Protein AF-A0A5E3XAU1-F1 (afdb_monomer_lite)

Radius of gyration: 34.74 Å; chains: 1; bounding box: 59×51×107 Å

Secondary structure (DSSP, 8-state):
--THHHHHHHHHHHHHHHHHHHHHHTT-HHHHHHHHHHHHHHHTTSS-HHHHHHHHHHHHHHHHHTT-HHHHHHHHHHHHHHHHHTT-HHHHHHHHHHHHHHHHHHHHHHHTTS----------------------------------------------------------PPPPTT-------

Sequence (185 aa):
MPLDSLEVPLNSVLLSNSLGNLYYLLGSYDEAQNQLNSAIEISSRIPYPLGHGEAFFCLGKVHRERGELQDALHCFRQAITKFRQAEDPLKADSVGSEMEKLIESLRAEEGYNSPVSTEGSMHSARSRLSSEASDDEASDDDGDHSEDNEQDVRARGDGEGANSVAESERSSTGEDAAGRVYRSE

Structure (mmCIF, N/CA/C/O backbone):
data_AF-A0A5E3XAU1-F1
#
_entry.id   AF-A0A5E3XAU1-F1
#
loop_
_atom_site.group_PDB
_atom_site.id
_atom_site.type_symbol
_atom_site.label_atom_id
_atom_site.label_alt_id
_atom_site.label_comp_id
_atom_site.label_asym_id
_atom_site.label_entity_id
_atom_site.label_seq_id
_atom_site.pdbx_PDB_ins_code
_atom_site.Cartn_x
_atom_site.Cartn_y
_atom_site.Cartn_z
_atom_site.occupancy
_atom_site.B_iso_or_equiv
_atom_site.auth_seq_id
_atom_site.auth_comp_id
_atom_site.auth_asym_id
_atom_site.auth_atom_id
_atom_site.pdbx_PDB_model_num
ATOM 1 N N . MET A 1 1 ? 24.094 -9.465 -20.484 1.00 48.81 1 MET A N 1
ATOM 2 C CA . MET A 1 1 ? 22.632 -9.249 -20.503 1.00 48.81 1 MET A CA 1
ATOM 3 C C . MET A 1 1 ? 22.385 -7.775 -20.786 1.00 48.81 1 MET A C 1
ATOM 5 O O . MET A 1 1 ? 23.098 -6.976 -20.187 1.00 48.81 1 MET A O 1
ATOM 9 N N . PRO A 1 2 ? 21.484 -7.398 -21.706 1.00 49.31 2 PRO A N 1
ATOM 10 C CA . PRO A 1 2 ? 21.185 -5.992 -21.955 1.00 49.31 2 PRO A CA 1
ATOM 11 C C . PRO A 1 2 ? 20.302 -5.444 -20.822 1.00 49.31 2 PRO A C 1
ATOM 13 O O . PRO A 1 2 ? 19.349 -6.098 -20.406 1.00 49.31 2 PRO A O 1
ATOM 16 N N . LEU A 1 3 ? 20.645 -4.262 -20.308 1.00 51.84 3 LEU A N 1
ATOM 17 C CA . LEU A 1 3 ? 19.936 -3.586 -19.210 1.00 51.84 3 LEU A CA 1
ATOM 18 C C . LEU A 1 3 ? 18.510 -3.129 -19.602 1.00 51.84 3 LEU A C 1
ATOM 20 O O . LEU A 1 3 ? 17.661 -2.982 -18.727 1.00 51.84 3 LEU A O 1
ATOM 24 N N . ASP A 1 4 ? 18.218 -3.026 -20.904 1.00 57.69 4 ASP A N 1
ATOM 25 C CA . ASP A 1 4 ? 16.920 -2.597 -21.458 1.00 57.69 4 ASP A CA 1
ATOM 26 C C . ASP A 1 4 ? 15.729 -3.469 -21.028 1.00 57.69 4 ASP A C 1
ATOM 28 O O . ASP A 1 4 ? 14.613 -2.980 -20.857 1.00 57.69 4 ASP A O 1
ATOM 32 N N . SER A 1 5 ? 15.930 -4.779 -20.844 1.00 58.19 5 SER A N 1
ATOM 33 C CA . SER A 1 5 ? 14.820 -5.701 -20.554 1.00 58.19 5 SER A CA 1
ATOM 34 C C . SER A 1 5 ? 14.271 -5.566 -19.128 1.00 58.19 5 SER A C 1
ATOM 36 O O . SER A 1 5 ? 13.154 -6.003 -18.864 1.00 58.19 5 SER A O 1
ATOM 38 N N . LEU A 1 6 ? 15.044 -4.968 -18.214 1.00 58.66 6 LEU A N 1
ATOM 39 C CA . LEU A 1 6 ? 14.667 -4.733 -16.814 1.00 58.66 6 LEU A CA 1
ATOM 40 C C . LEU A 1 6 ? 14.171 -3.301 -16.574 1.00 58.66 6 LEU A C 1
ATOM 42 O O . LEU A 1 6 ? 13.386 -3.077 -15.655 1.00 58.66 6 LEU A O 1
ATOM 46 N N . GLU A 1 7 ? 14.577 -2.348 -17.413 1.00 61.34 7 GLU A N 1
ATOM 47 C CA . GLU A 1 7 ? 14.224 -0.933 -17.267 1.00 61.34 7 GLU A CA 1
ATOM 48 C C . GLU A 1 7 ? 12.741 -0.670 -17.585 1.00 61.34 7 GLU A C 1
ATOM 50 O O . GLU A 1 7 ? 12.056 0.054 -16.861 1.00 61.34 7 GLU A O 1
ATOM 55 N N . VAL A 1 8 ? 12.195 -1.345 -18.603 1.00 66.19 8 VAL A N 1
ATOM 56 C CA . VAL A 1 8 ? 10.769 -1.261 -18.969 1.00 66.19 8 VAL A CA 1
ATOM 57 C C . VAL A 1 8 ? 9.838 -1.748 -17.844 1.00 66.19 8 VAL A C 1
ATOM 59 O O . VAL A 1 8 ? 8.932 -1.002 -17.459 1.00 66.19 8 VAL A O 1
ATOM 62 N N . PRO A 1 9 ? 10.020 -2.952 -17.269 1.00 75.94 9 PRO A N 1
ATOM 63 C CA . PRO A 1 9 ? 9.132 -3.426 -16.216 1.00 75.94 9 PRO A CA 1
ATOM 64 C C . PRO A 1 9 ? 9.374 -2.707 -14.872 1.00 75.94 9 PRO A C 1
ATOM 66 O O . PRO A 1 9 ? 8.421 -2.537 -14.115 1.00 75.94 9 PRO A O 1
ATOM 69 N N . LEU A 1 10 ? 10.580 -2.181 -14.602 1.00 81.75 10 LEU A N 1
ATOM 70 C CA . LEU A 1 10 ? 10.840 -1.310 -13.444 1.00 81.75 10 LEU A CA 1
ATOM 71 C C . LEU A 1 10 ? 10.034 -0.003 -13.522 1.00 81.75 10 LEU A C 1
ATOM 73 O O . LEU A 1 10 ? 9.348 0.367 -12.567 1.00 81.75 10 LEU A O 1
ATOM 77 N N . ASN A 1 11 ? 10.073 0.665 -14.678 1.00 83.81 11 ASN A N 1
ATOM 78 C CA . ASN A 1 11 ? 9.310 1.891 -14.914 1.00 83.81 11 ASN A CA 1
ATOM 79 C C . ASN A 1 11 ? 7.800 1.643 -14.815 1.00 83.81 11 ASN A C 1
ATOM 81 O O . ASN A 1 11 ? 7.073 2.479 -14.280 1.00 83.81 11 ASN A O 1
ATOM 85 N N . SER A 1 12 ? 7.332 0.474 -15.265 1.00 84.75 12 SER A N 1
ATOM 86 C CA . SER A 1 12 ? 5.930 0.077 -15.116 1.00 84.75 12 SER A CA 1
ATOM 87 C C . SER A 1 12 ? 5.512 -0.034 -13.648 1.00 84.75 12 SER A C 1
ATOM 89 O O . SER A 1 12 ? 4.445 0.456 -13.295 1.00 84.75 12 SER A O 1
ATOM 91 N N . VAL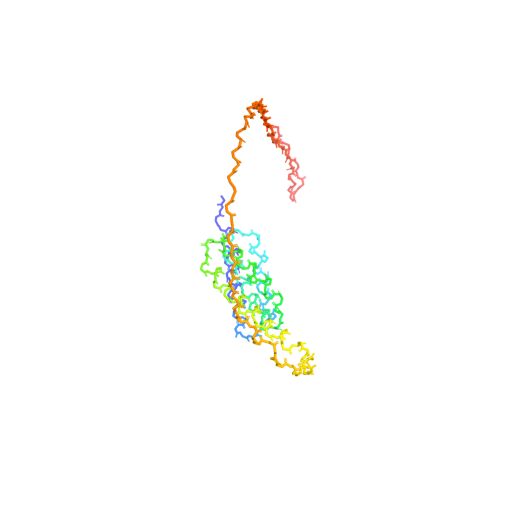 A 1 13 ? 6.340 -0.630 -12.781 1.00 87.38 13 VAL A N 1
ATOM 92 C CA . VAL A 1 13 ? 6.046 -0.746 -11.338 1.00 87.38 13 VAL A CA 1
ATOM 93 C C . VAL A 1 13 ? 5.950 0.633 -10.689 1.00 87.38 13 VAL A C 1
ATOM 95 O O . VAL A 1 13 ? 4.990 0.914 -9.974 1.00 87.38 13 VAL A O 1
ATOM 98 N N . LEU A 1 14 ? 6.913 1.513 -10.967 1.00 88.38 14 LEU A N 1
ATOM 99 C CA . LEU A 1 14 ? 6.922 2.880 -10.440 1.00 88.38 14 LEU A CA 1
ATOM 100 C C . LEU A 1 14 ? 5.686 3.678 -10.873 1.00 88.38 14 LEU A C 1
ATOM 102 O O . LEU A 1 14 ? 5.067 4.374 -10.061 1.00 88.38 14 LEU A O 1
ATOM 106 N N . LEU A 1 15 ? 5.310 3.561 -12.149 1.00 89.75 15 LEU A N 1
ATOM 107 C CA . LEU A 1 15 ? 4.141 4.236 -12.696 1.00 89.75 15 LEU A CA 1
ATOM 108 C C . LEU A 1 15 ? 2.846 3.704 -12.075 1.00 89.75 15 LEU A C 1
ATOM 110 O O . LEU A 1 15 ? 2.016 4.501 -11.639 1.00 89.75 15 LEU A O 1
ATOM 114 N N . SER A 1 16 ? 2.686 2.383 -11.981 1.00 88.94 16 SER A N 1
ATOM 115 C CA . SER A 1 16 ? 1.512 1.760 -11.364 1.00 88.94 16 SER A CA 1
ATOM 116 C C . SER A 1 16 ? 1.387 2.105 -9.877 1.00 88.94 16 SER A C 1
ATOM 118 O O . SER A 1 16 ? 0.284 2.402 -9.425 1.00 88.94 16 SER A O 1
ATOM 120 N N . ASN A 1 17 ? 2.495 2.180 -9.131 1.00 89.19 17 ASN A N 1
ATOM 121 C CA . ASN A 1 17 ? 2.492 2.664 -7.744 1.00 89.19 17 ASN A CA 1
ATOM 122 C C . ASN A 1 17 ? 2.030 4.119 -7.648 1.00 89.19 17 ASN A C 1
ATOM 124 O O . ASN A 1 17 ? 1.191 4.463 -6.814 1.00 89.19 17 ASN A O 1
ATOM 128 N N . SER A 1 18 ? 2.553 4.974 -8.526 1.00 91.31 18 SER A N 1
ATOM 129 C CA . SER A 1 18 ? 2.197 6.393 -8.562 1.00 91.31 18 SER A CA 1
ATOM 130 C C . SER A 1 18 ? 0.718 6.592 -8.907 1.00 91.31 18 SER A C 1
ATOM 132 O O . SER A 1 18 ? 0.033 7.373 -8.246 1.00 91.31 18 SER A O 1
ATOM 134 N N . LEU A 1 19 ? 0.201 5.847 -9.889 1.00 91.19 19 LEU A N 1
ATOM 135 C CA . LEU A 1 19 ? -1.217 5.844 -10.254 1.00 91.19 19 LEU A CA 1
ATOM 136 C C . LEU A 1 19 ? -2.091 5.299 -9.124 1.00 91.19 19 LEU A C 1
ATOM 138 O O . LEU A 1 19 ? -3.096 5.916 -8.788 1.00 91.19 19 LEU A O 1
ATOM 142 N N . GLY A 1 20 ? -1.692 4.192 -8.497 1.00 90.50 20 GLY A N 1
ATOM 143 C CA . GLY A 1 20 ? -2.389 3.624 -7.346 1.00 90.50 20 GLY A CA 1
ATOM 144 C C . GLY A 1 20 ? -2.506 4.620 -6.192 1.00 90.50 20 GLY A C 1
ATOM 145 O O . GLY A 1 20 ? -3.587 4.808 -5.635 1.00 90.50 20 GLY A O 1
ATOM 146 N N . ASN A 1 21 ? -1.423 5.335 -5.881 1.00 91.31 21 ASN A N 1
ATOM 147 C CA . ASN A 1 21 ? -1.436 6.382 -4.863 1.00 91.31 21 ASN A CA 1
ATOM 148 C C . ASN A 1 21 ? -2.300 7.588 -5.272 1.00 91.31 21 ASN A C 1
ATOM 150 O O . ASN A 1 21 ? -2.988 8.159 -4.429 1.00 91.31 21 ASN A O 1
ATOM 154 N N . LEU A 1 22 ? -2.307 7.969 -6.552 1.00 92.88 22 LEU A N 1
ATOM 155 C CA . LEU A 1 22 ? -3.177 9.036 -7.048 1.00 92.88 22 LEU A CA 1
ATOM 156 C C . LEU A 1 22 ? -4.657 8.652 -6.921 1.00 92.88 22 LEU A C 1
ATOM 158 O O . LEU A 1 22 ? -5.441 9.439 -6.401 1.00 92.88 22 LEU A O 1
ATOM 162 N N . TYR A 1 23 ? -5.032 7.440 -7.329 1.00 92.31 23 TYR A N 1
ATOM 163 C CA . TYR A 1 23 ? -6.397 6.936 -7.173 1.00 92.31 23 TYR A CA 1
ATOM 164 C C . TYR A 1 23 ? -6.813 6.851 -5.703 1.00 92.31 23 TYR A C 1
ATOM 166 O O . TYR A 1 23 ? -7.928 7.245 -5.367 1.00 92.31 23 TYR A O 1
ATOM 174 N N . TYR A 1 24 ? -5.902 6.445 -4.813 1.00 91.62 24 TYR A N 1
ATOM 175 C CA . TYR A 1 24 ? -6.124 6.495 -3.367 1.00 91.62 24 TYR A CA 1
ATOM 176 C C . TYR A 1 24 ? -6.450 7.918 -2.886 1.00 91.62 24 TYR A C 1
ATOM 178 O O . TYR A 1 24 ? -7.421 8.110 -2.158 1.00 91.62 24 TYR A O 1
ATOM 186 N N . LEU A 1 25 ? -5.680 8.924 -3.318 1.00 91.19 25 LEU A N 1
ATOM 187 C CA . LEU A 1 25 ? -5.922 10.328 -2.956 1.00 91.19 25 LEU A CA 1
ATOM 188 C C . LEU A 1 25 ? -7.235 10.876 -3.534 1.00 91.19 25 LEU A C 1
ATOM 190 O O . LEU A 1 25 ? -7.818 11.792 -2.960 1.00 91.19 25 LEU A O 1
ATOM 194 N N . LEU A 1 26 ? -7.697 10.319 -4.654 1.00 92.19 26 LEU A N 1
ATOM 195 C CA . LEU A 1 26 ? -8.982 10.646 -5.272 1.00 92.19 26 LEU A CA 1
ATOM 196 C C . LEU A 1 26 ? -10.170 9.903 -4.632 1.00 92.19 26 LEU A C 1
ATOM 198 O O . LEU A 1 26 ? -11.312 10.178 -4.991 1.00 92.19 26 LEU A O 1
ATOM 202 N N . GLY A 1 27 ? -9.925 8.974 -3.700 1.00 90.19 27 GLY A N 1
ATOM 203 C CA . GLY A 1 27 ? -10.955 8.118 -3.099 1.00 90.19 27 GLY A CA 1
ATOM 204 C C . GLY A 1 27 ? -11.441 6.984 -4.013 1.00 90.19 27 GLY A C 1
ATOM 205 O O . GLY A 1 27 ? -12.377 6.266 -3.668 1.00 90.19 27 GLY A O 1
ATOM 206 N N . SER A 1 28 ? -10.809 6.799 -5.173 1.00 93.88 28 SER A N 1
ATOM 207 C CA . SER A 1 28 ? -11.096 5.729 -6.134 1.00 93.88 28 SER A CA 1
ATOM 208 C C . SER A 1 28 ? -10.364 4.452 -5.717 1.00 93.88 28 SER A C 1
ATOM 210 O O . SER A 1 28 ? -9.333 4.076 -6.276 1.00 93.88 28 SER A O 1
ATOM 212 N N . TYR A 1 29 ? -10.846 3.825 -4.644 1.00 92.00 29 TYR A N 1
ATOM 213 C CA . TYR A 1 29 ? -10.146 2.715 -3.996 1.00 92.00 29 TYR A CA 1
ATOM 214 C C . TYR A 1 29 ? -10.066 1.449 -4.863 1.00 92.00 29 TYR A C 1
ATOM 216 O O . TYR A 1 29 ? -9.061 0.741 -4.801 1.00 92.00 29 TYR A O 1
ATOM 224 N N . ASP A 1 30 ? -11.077 1.177 -5.695 1.00 91.75 30 ASP A N 1
ATOM 225 C CA . ASP A 1 30 ? -11.105 -0.001 -6.577 1.00 91.75 30 ASP A CA 1
ATOM 226 C C . ASP A 1 30 ? -10.034 0.102 -7.666 1.00 91.75 30 ASP A C 1
ATOM 228 O O . ASP A 1 30 ? -9.244 -0.821 -7.884 1.00 91.75 30 ASP A O 1
ATOM 232 N N . GLU A 1 31 ? -9.942 1.263 -8.308 1.00 91.12 31 GLU A N 1
ATOM 233 C CA . GLU A 1 31 ? -8.906 1.574 -9.284 1.00 91.12 31 GLU A CA 1
ATOM 234 C C . GLU A 1 31 ? -7.518 1.576 -8.641 1.00 91.12 31 GLU A C 1
ATOM 236 O O . GLU A 1 31 ? -6.580 1.023 -9.221 1.00 91.12 31 GLU A O 1
ATOM 241 N N . ALA A 1 32 ? -7.389 2.128 -7.428 1.00 91.62 32 ALA A N 1
ATOM 242 C CA . ALA A 1 32 ? -6.141 2.095 -6.672 1.00 91.62 32 ALA A CA 1
ATOM 243 C C . ALA A 1 32 ? -5.673 0.654 -6.440 1.00 91.62 32 ALA A C 1
ATOM 245 O O . ALA A 1 32 ? -4.535 0.315 -6.767 1.00 91.62 32 ALA A O 1
ATOM 246 N N . GLN A 1 33 ? -6.556 -0.211 -5.942 1.00 93.19 33 GLN A N 1
ATOM 247 C CA . GLN A 1 33 ? -6.247 -1.616 -5.693 1.00 93.19 33 GLN A CA 1
ATOM 248 C C . GLN A 1 33 ? -5.842 -2.352 -6.976 1.00 93.19 33 GLN A C 1
ATOM 250 O O . GLN A 1 33 ? -4.858 -3.090 -6.968 1.00 93.19 33 GLN A O 1
ATOM 255 N N . ASN A 1 34 ? -6.544 -2.125 -8.088 1.00 93.06 34 ASN A N 1
ATOM 256 C CA . ASN A 1 34 ? -6.214 -2.752 -9.370 1.00 93.06 34 ASN A CA 1
ATOM 257 C C . ASN A 1 34 ? -4.806 -2.372 -9.855 1.00 93.06 34 ASN A C 1
ATOM 259 O O . ASN A 1 34 ? -4.030 -3.248 -10.247 1.00 93.06 34 ASN A O 1
ATOM 263 N N . GLN A 1 35 ? -4.448 -1.086 -9.786 1.00 92.06 35 GLN A N 1
ATOM 264 C CA . GLN A 1 35 ? -3.115 -0.623 -10.185 1.00 92.06 35 GLN A CA 1
ATOM 265 C C . GLN A 1 35 ? -2.018 -1.164 -9.263 1.00 92.06 35 GLN A C 1
ATOM 267 O O . GLN A 1 35 ? -0.971 -1.604 -9.740 1.00 92.06 35 GLN A O 1
ATOM 272 N N . LEU A 1 36 ? -2.264 -1.186 -7.952 1.00 91.94 36 LEU A N 1
ATOM 273 C CA . LEU A 1 36 ? -1.302 -1.679 -6.963 1.00 91.94 36 LEU A CA 1
ATOM 274 C C . LEU A 1 36 ? -1.092 -3.195 -7.072 1.00 91.94 36 LEU A C 1
ATOM 276 O O . LEU A 1 36 ? 0.046 -3.654 -7.017 1.00 91.94 36 LEU A O 1
ATOM 280 N N . ASN A 1 37 ? -2.149 -3.972 -7.317 1.00 92.06 37 ASN A N 1
ATOM 281 C CA . ASN A 1 37 ? -2.040 -5.412 -7.565 1.00 92.06 37 ASN A CA 1
ATOM 282 C C . ASN A 1 37 ? -1.238 -5.710 -8.834 1.00 92.06 37 ASN A C 1
ATOM 284 O O . ASN A 1 37 ? -0.371 -6.585 -8.821 1.00 92.06 37 ASN A O 1
ATOM 288 N N . SER A 1 38 ? -1.465 -4.947 -9.907 1.00 88.94 38 SER A N 1
ATOM 289 C CA . SER A 1 38 ? -0.650 -5.059 -11.118 1.00 88.94 38 SER A CA 1
ATOM 290 C C . SER A 1 38 ? 0.818 -4.726 -10.836 1.00 88.94 38 SER A C 1
ATOM 292 O O . SER A 1 38 ? 1.706 -5.418 -11.335 1.00 88.94 38 SER A O 1
ATOM 294 N N . ALA A 1 39 ? 1.095 -3.701 -10.022 1.00 88.38 39 ALA A N 1
ATOM 295 C CA . ALA A 1 39 ? 2.457 -3.355 -9.623 1.00 88.38 39 ALA A CA 1
ATOM 296 C C . ALA A 1 39 ? 3.118 -4.489 -8.826 1.00 88.38 39 ALA A C 1
ATOM 298 O O . ALA A 1 39 ? 4.275 -4.819 -9.085 1.00 88.38 39 ALA A O 1
ATOM 299 N N . ILE A 1 40 ? 2.391 -5.126 -7.902 1.00 88.56 40 ILE A N 1
ATOM 300 C CA . ILE A 1 40 ? 2.859 -6.287 -7.126 1.00 88.56 40 ILE A CA 1
ATOM 301 C C . ILE A 1 40 ? 3.165 -7.472 -8.050 1.00 88.56 40 ILE A C 1
ATOM 303 O O . ILE A 1 40 ? 4.219 -8.094 -7.920 1.00 88.56 40 ILE A O 1
ATOM 307 N N . GLU A 1 41 ? 2.296 -7.769 -9.017 1.00 87.69 41 GLU A N 1
ATOM 308 C CA . GLU A 1 41 ? 2.512 -8.880 -9.946 1.00 87.69 41 GLU A CA 1
ATOM 309 C C . GLU A 1 41 ? 3.752 -8.658 -10.822 1.00 87.69 41 GLU A C 1
ATOM 311 O O . GLU A 1 41 ? 4.597 -9.547 -10.942 1.00 87.69 41 GLU A O 1
ATOM 316 N N . ILE A 1 42 ? 3.895 -7.467 -11.406 1.00 83.62 42 ILE A N 1
ATOM 317 C CA . ILE A 1 42 ? 5.043 -7.134 -12.259 1.00 83.62 42 ILE A CA 1
ATOM 318 C C . ILE A 1 42 ? 6.321 -7.128 -11.426 1.00 83.62 42 ILE A C 1
ATOM 320 O O . ILE A 1 42 ? 7.324 -7.727 -11.818 1.00 83.62 42 ILE A O 1
ATOM 324 N N . SER A 1 43 ? 6.276 -6.489 -10.257 1.00 82.12 43 SER A N 1
ATOM 325 C CA . SER A 1 43 ? 7.433 -6.408 -9.378 1.00 82.12 43 SER A CA 1
ATOM 326 C C . SER A 1 43 ? 7.863 -7.790 -8.893 1.00 82.12 43 SER A C 1
ATOM 328 O O . SER A 1 43 ? 9.065 -8.018 -8.848 1.00 82.12 43 SER A O 1
ATOM 330 N N . SER A 1 44 ? 6.958 -8.758 -8.680 1.00 81.56 44 SER A N 1
ATOM 331 C CA . SER A 1 44 ? 7.315 -10.128 -8.252 1.00 81.56 44 SER A CA 1
ATOM 332 C C . SER A 1 44 ? 8.308 -10.845 -9.175 1.00 81.56 44 SER A C 1
ATOM 334 O O . SER A 1 44 ? 8.998 -11.775 -8.754 1.00 81.56 44 SER A O 1
ATOM 336 N N . ARG A 1 45 ? 8.414 -10.389 -10.427 1.00 82.94 45 ARG A N 1
ATOM 337 C CA . ARG A 1 45 ? 9.291 -10.940 -11.466 1.00 82.94 45 ARG A CA 1
ATOM 338 C C . ARG A 1 45 ? 10.622 -10.187 -11.586 1.00 82.94 45 ARG A C 1
ATOM 340 O O . ARG A 1 45 ? 11.438 -10.527 -12.438 1.00 82.94 45 ARG A O 1
ATOM 347 N N . ILE A 1 46 ? 10.841 -9.163 -10.759 1.00 83.00 46 ILE A N 1
ATOM 348 C CA . ILE A 1 46 ? 11.976 -8.237 -10.824 1.00 83.00 46 ILE A CA 1
ATOM 349 C C . ILE A 1 46 ? 12.590 -8.100 -9.423 1.00 83.00 46 ILE A C 1
ATOM 351 O O . ILE A 1 46 ? 11.862 -7.972 -8.435 1.00 83.00 46 ILE A O 1
ATOM 355 N N . PRO A 1 47 ? 13.925 -8.045 -9.285 1.00 81.31 47 PRO A N 1
ATOM 356 C CA . PRO A 1 47 ? 14.578 -7.769 -8.007 1.00 81.31 47 PRO A CA 1
ATOM 357 C C . PRO A 1 47 ? 14.464 -6.280 -7.622 1.00 81.31 47 PRO A C 1
ATOM 359 O O . PRO A 1 47 ? 15.462 -5.574 -7.517 1.00 81.31 47 PRO A O 1
ATOM 362 N N . TYR A 1 48 ? 13.238 -5.786 -7.414 1.00 85.00 48 TYR A N 1
ATOM 363 C CA . TYR A 1 48 ? 12.959 -4.409 -7.000 1.00 85.00 48 TYR A CA 1
ATOM 364 C C . TYR A 1 48 ? 12.153 -4.359 -5.692 1.00 85.00 48 TYR A C 1
ATOM 366 O O . TYR A 1 48 ? 10.946 -4.097 -5.700 1.00 85.00 48 TYR A O 1
ATOM 374 N N . PRO A 1 49 ? 12.786 -4.649 -4.540 1.00 85.94 49 PRO A N 1
ATOM 375 C CA . PRO A 1 49 ? 12.092 -4.749 -3.255 1.00 85.94 49 PRO A CA 1
ATOM 376 C C . PRO A 1 49 ? 11.481 -3.417 -2.799 1.00 85.94 49 PRO A C 1
ATOM 378 O O . PRO A 1 49 ? 10.427 -3.425 -2.168 1.00 85.94 49 PRO A O 1
ATOM 381 N N . LEU A 1 50 ? 12.076 -2.278 -3.175 1.00 87.94 50 LEU A N 1
ATOM 382 C CA . LEU A 1 50 ? 11.560 -0.955 -2.818 1.00 87.94 50 LEU A CA 1
ATOM 383 C C . LEU A 1 50 ? 10.168 -0.700 -3.418 1.00 87.94 50 LEU A C 1
ATOM 385 O O . LEU A 1 50 ? 9.241 -0.358 -2.688 1.00 87.94 50 LEU A O 1
ATOM 389 N N . GLY A 1 51 ? 9.997 -0.941 -4.723 1.00 86.31 51 GLY A N 1
ATOM 390 C CA . GLY A 1 51 ? 8.707 -0.763 -5.397 1.00 86.31 51 GLY A CA 1
ATOM 391 C C . GLY A 1 51 ? 7.632 -1.726 -4.902 1.00 86.31 51 GLY A C 1
ATOM 392 O O . GLY A 1 51 ? 6.472 -1.336 -4.801 1.00 86.31 51 GLY A O 1
ATOM 393 N N . HIS A 1 52 ? 8.009 -2.950 -4.516 1.00 87.69 52 HIS A N 1
ATOM 394 C CA . HIS A 1 52 ? 7.077 -3.862 -3.846 1.00 87.69 52 HIS A CA 1
ATOM 395 C C . HIS A 1 52 ? 6.608 -3.306 -2.505 1.00 87.69 52 HIS A C 1
ATOM 397 O O . HIS A 1 52 ? 5.419 -3.354 -2.202 1.00 87.69 52 HIS A O 1
ATOM 403 N N . GLY A 1 53 ? 7.542 -2.809 -1.687 1.00 91.94 53 GLY A N 1
ATOM 404 C CA . GLY A 1 53 ? 7.218 -2.250 -0.378 1.00 91.94 53 GLY A CA 1
ATOM 405 C C . GLY A 1 53 ? 6.248 -1.080 -0.491 1.00 91.94 53 GLY A C 1
ATOM 406 O O . GLY A 1 53 ? 5.267 -1.020 0.246 1.00 91.94 53 GLY A O 1
ATOM 407 N N . GLU A 1 54 ? 6.469 -0.197 -1.465 1.00 92.44 54 GLU A N 1
ATOM 408 C CA . GLU A 1 54 ? 5.577 0.932 -1.745 1.00 92.44 54 GLU A CA 1
ATOM 409 C C . GLU A 1 54 ? 4.193 0.482 -2.211 1.00 92.44 54 GLU A C 1
ATOM 411 O O . GLU A 1 54 ? 3.193 0.999 -1.711 1.00 92.44 54 GLU A O 1
ATOM 416 N N . ALA A 1 55 ? 4.119 -0.518 -3.095 1.00 93.00 55 ALA A N 1
ATOM 417 C CA . ALA A 1 55 ? 2.847 -1.061 -3.560 1.00 93.00 55 ALA A CA 1
ATOM 418 C C . ALA A 1 55 ? 2.016 -1.621 -2.392 1.00 93.00 55 ALA A C 1
ATOM 420 O O . ALA A 1 55 ? 0.851 -1.257 -2.222 1.00 93.00 55 ALA A O 1
ATOM 421 N N . PHE A 1 56 ? 2.634 -2.441 -1.534 1.00 95.38 56 PHE A N 1
ATOM 422 C CA . PHE A 1 56 ? 1.983 -2.990 -0.341 1.00 95.38 56 PHE A CA 1
ATOM 423 C C . PHE A 1 56 ? 1.608 -1.917 0.677 1.00 95.38 56 PHE A C 1
ATOM 425 O O . PHE A 1 56 ? 0.548 -2.002 1.293 1.00 95.38 56 PHE A O 1
ATOM 432 N N . PHE A 1 57 ? 2.439 -0.891 0.853 1.00 94.94 57 PHE A N 1
ATOM 433 C CA . PHE A 1 57 ? 2.127 0.209 1.758 1.00 94.94 57 PHE A CA 1
ATOM 434 C C . PHE A 1 57 ? 0.899 0.994 1.286 1.00 94.94 57 PHE A C 1
ATOM 436 O O . PHE A 1 57 ? -0.026 1.228 2.066 1.00 94.94 57 PHE A O 1
ATOM 443 N N . CYS A 1 58 ? 0.850 1.358 0.004 1.00 94.25 58 CYS A N 1
ATOM 444 C CA . CYS A 1 58 ? -0.311 2.015 -0.585 1.00 94.25 58 CYS A CA 1
ATOM 445 C C . CYS A 1 58 ? -1.560 1.128 -0.510 1.00 94.25 58 CYS A C 1
ATOM 447 O O . CYS A 1 58 ? -2.631 1.630 -0.174 1.00 94.25 58 CYS A O 1
ATOM 449 N N . LEU A 1 59 ? -1.425 -0.180 -0.738 1.00 95.25 59 LEU A N 1
ATOM 450 C CA . LEU A 1 59 ? -2.545 -1.115 -0.651 1.00 95.25 59 LEU A CA 1
ATOM 451 C C . LEU A 1 59 ? -3.067 -1.236 0.789 1.00 95.25 59 LEU A C 1
ATOM 453 O O . LEU A 1 59 ? -4.273 -1.200 1.013 1.00 95.25 59 LEU A O 1
ATOM 457 N N . GLY A 1 60 ? -2.170 -1.256 1.779 1.00 95.31 60 GLY A N 1
ATOM 458 C CA . GLY A 1 60 ? -2.545 -1.216 3.192 1.00 95.31 60 GLY A CA 1
ATOM 459 C C . GLY A 1 60 ? -3.314 0.053 3.565 1.00 95.31 60 GLY A C 1
ATOM 460 O O . GLY A 1 60 ? -4.301 -0.017 4.296 1.00 95.31 60 GLY A O 1
ATOM 461 N N . LYS A 1 61 ? -2.938 1.210 3.005 1.00 94.44 61 LYS A N 1
ATOM 462 C CA . LYS A 1 61 ? -3.714 2.449 3.170 1.00 94.44 61 LYS A CA 1
ATOM 463 C C . LYS A 1 61 ? -5.098 2.343 2.532 1.00 94.44 61 LYS A C 1
ATOM 465 O O . LYS A 1 61 ? -6.061 2.762 3.158 1.00 94.44 61 LYS A O 1
ATOM 470 N N . VAL A 1 62 ? -5.212 1.780 1.326 1.00 94.44 62 VAL A N 1
ATOM 471 C CA . VAL A 1 62 ? -6.507 1.572 0.650 1.00 94.44 62 VAL A CA 1
ATOM 472 C C . VAL A 1 62 ? -7.434 0.699 1.502 1.00 94.44 62 VAL A C 1
ATOM 474 O O . VAL A 1 62 ? -8.561 1.106 1.777 1.00 94.44 62 VAL A O 1
ATOM 477 N N . HIS A 1 63 ? -6.948 -0.446 1.986 1.00 93.62 63 HIS A N 1
ATOM 478 C CA . HIS A 1 63 ? -7.717 -1.332 2.867 1.00 93.62 63 HIS A CA 1
ATOM 479 C C . HIS A 1 63 ? -8.129 -0.639 4.171 1.00 93.62 63 HIS A C 1
ATOM 481 O O . HIS A 1 63 ? -9.267 -0.777 4.616 1.00 93.62 63 HIS A O 1
ATOM 487 N N . ARG A 1 64 ? -7.242 0.178 4.757 1.00 92.69 64 ARG A N 1
ATOM 488 C CA . ARG A 1 64 ? -7.562 0.962 5.956 1.00 92.69 64 ARG A CA 1
ATOM 489 C C . ARG A 1 64 ? -8.739 1.910 5.724 1.00 92.69 64 ARG A C 1
ATOM 491 O O . ARG A 1 64 ? -9.647 1.931 6.545 1.00 92.69 64 ARG A O 1
ATOM 498 N N . GLU A 1 65 ? -8.746 2.668 4.627 1.00 91.12 65 GLU A N 1
ATOM 499 C CA . GLU A 1 65 ? -9.847 3.607 4.337 1.00 91.12 65 GLU 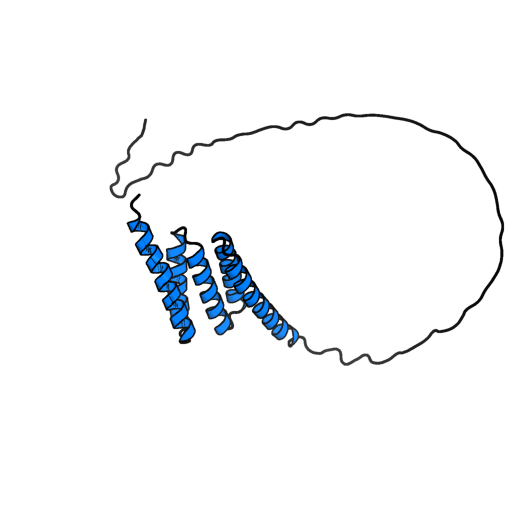A CA 1
ATOM 500 C C . GLU A 1 65 ? -11.172 2.889 4.033 1.00 91.12 65 GLU A C 1
ATOM 502 O O . GLU A 1 65 ? -12.242 3.459 4.230 1.00 91.12 65 GLU A O 1
ATOM 507 N N . ARG A 1 66 ? -11.122 1.624 3.603 1.00 90.62 66 ARG A N 1
ATOM 508 C CA . ARG A 1 66 ? -12.311 0.776 3.430 1.00 90.62 66 ARG A CA 1
ATOM 509 C C . ARG A 1 66 ? -12.808 0.109 4.715 1.00 90.62 66 ARG A C 1
ATOM 511 O O . ARG A 1 66 ? -13.847 -0.543 4.687 1.00 90.62 66 ARG A O 1
ATOM 518 N N . GLY A 1 67 ? -12.086 0.244 5.828 1.00 89.12 67 GLY A N 1
ATOM 519 C CA . GLY A 1 67 ? -12.387 -0.474 7.072 1.00 89.12 67 GLY A CA 1
ATOM 520 C C . GLY A 1 67 ? -11.976 -1.952 7.051 1.00 89.12 67 GLY A C 1
ATOM 521 O O . GLY A 1 67 ? -12.322 -2.709 7.954 1.00 89.12 67 GLY A O 1
ATOM 522 N N . GLU A 1 68 ? -11.199 -2.378 6.056 1.00 92.19 68 GLU A N 1
ATOM 523 C CA . GLU A 1 68 ? -10.661 -3.736 5.915 1.00 92.19 68 GLU A CA 1
ATOM 524 C C . GLU A 1 68 ? -9.370 -3.856 6.746 1.00 92.19 68 GLU A C 1
ATOM 526 O O . GLU A 1 68 ? -8.261 -4.044 6.242 1.00 92.19 68 GLU A O 1
ATOM 531 N N . LEU A 1 69 ? -9.500 -3.666 8.062 1.00 90.81 69 LEU A N 1
ATOM 532 C CA . LEU A 1 69 ? -8.365 -3.421 8.959 1.00 90.81 69 LEU A CA 1
ATOM 533 C C . LEU A 1 69 ? -7.394 -4.615 9.032 1.00 90.81 69 LEU A C 1
ATOM 535 O O . LEU A 1 69 ? -6.183 -4.420 9.113 1.00 90.81 69 LEU A O 1
ATOM 539 N N . GLN A 1 70 ? -7.895 -5.852 8.947 1.00 91.00 70 GLN A N 1
ATOM 540 C CA . GLN A 1 70 ? -7.049 -7.054 8.937 1.00 91.00 70 GLN A CA 1
ATOM 541 C C . GLN A 1 70 ? -6.204 -7.159 7.658 1.00 91.00 70 GLN A C 1
ATOM 543 O O . GLN A 1 70 ? -5.004 -7.440 7.729 1.00 91.00 70 GLN A O 1
ATOM 548 N N . ASP A 1 71 ? -6.796 -6.862 6.501 1.00 92.94 71 ASP A N 1
ATOM 549 C CA . ASP A 1 71 ? -6.088 -6.863 5.218 1.00 92.94 71 ASP A CA 1
ATOM 550 C C . ASP A 1 71 ? -5.058 -5.729 5.158 1.00 92.94 71 ASP A C 1
ATOM 552 O O . ASP A 1 71 ? -3.934 -5.920 4.682 1.00 92.94 71 ASP A O 1
ATOM 556 N N . ALA A 1 72 ? -5.381 -4.572 5.745 1.00 94.25 72 ALA A N 1
ATOM 557 C CA . ALA A 1 72 ? -4.442 -3.468 5.904 1.00 94.25 72 ALA A CA 1
ATOM 558 C C . ALA A 1 72 ? -3.210 -3.867 6.736 1.00 94.25 72 ALA A C 1
ATOM 560 O O . ALA A 1 72 ? -2.076 -3.623 6.313 1.00 94.25 72 ALA A O 1
ATOM 561 N N . LEU A 1 73 ? -3.404 -4.539 7.879 1.00 94.81 73 LEU A N 1
ATOM 562 C CA . LEU A 1 73 ? -2.305 -5.052 8.709 1.00 94.81 73 LEU A CA 1
ATOM 563 C C . LEU A 1 73 ? -1.439 -6.066 7.957 1.00 94.81 73 LEU A C 1
ATOM 565 O O . LEU A 1 73 ? -0.208 -6.040 8.076 1.00 94.81 73 LEU A O 1
ATOM 569 N N . HIS A 1 74 ? -2.064 -6.950 7.178 1.00 95.31 74 HIS A N 1
ATOM 570 C CA . HIS A 1 74 ? -1.341 -7.910 6.354 1.00 95.31 74 HIS A CA 1
ATOM 571 C C . HIS A 1 74 ? -0.449 -7.198 5.328 1.00 95.31 74 HIS A C 1
ATOM 573 O O . HIS A 1 74 ? 0.749 -7.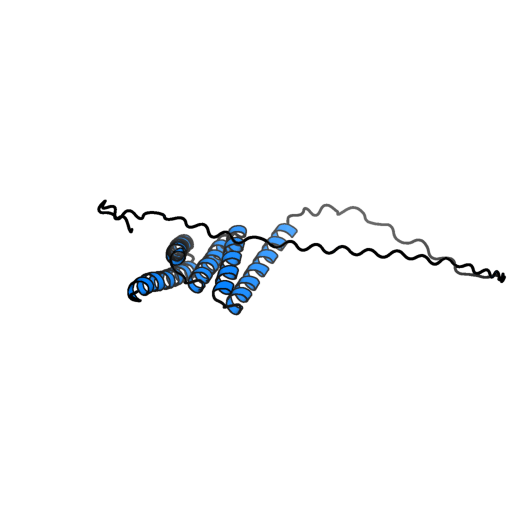483 5.242 1.00 95.31 74 HIS A O 1
ATOM 579 N N . CYS A 1 75 ? -1.006 -6.221 4.612 1.00 95.44 75 CYS A N 1
ATOM 580 C CA . CYS A 1 75 ? -0.279 -5.430 3.624 1.00 95.44 75 CYS A CA 1
ATOM 581 C C . CYS A 1 75 ? 0.875 -4.638 4.255 1.00 95.44 75 CYS A C 1
ATOM 583 O O . CYS A 1 75 ? 1.998 -4.681 3.752 1.00 95.44 75 CYS A O 1
ATOM 585 N N . PHE A 1 76 ? 0.656 -3.986 5.401 1.00 95.94 76 PHE A N 1
ATOM 586 C CA . PHE A 1 76 ? 1.720 -3.268 6.109 1.00 95.94 76 PHE A CA 1
ATOM 587 C C . PHE A 1 76 ? 2.855 -4.188 6.555 1.00 95.94 76 PHE A C 1
ATOM 589 O O . PHE A 1 76 ? 4.027 -3.831 6.419 1.00 95.94 76 PHE A O 1
ATOM 596 N N . ARG A 1 77 ? 2.547 -5.407 7.006 1.00 96.06 77 ARG A N 1
ATOM 597 C CA . ARG A 1 77 ? 3.577 -6.390 7.359 1.00 96.06 77 ARG A CA 1
ATOM 598 C C . ARG A 1 77 ? 4.431 -6.779 6.157 1.00 96.06 77 ARG A C 1
ATOM 600 O O . ARG A 1 77 ? 5.655 -6.829 6.274 1.00 96.06 77 ARG A O 1
ATOM 607 N N . GLN A 1 78 ? 3.804 -7.010 5.005 1.00 95.44 78 GLN A N 1
ATOM 608 C CA . GLN A 1 78 ? 4.533 -7.305 3.773 1.00 95.44 78 GLN A CA 1
ATOM 609 C C . GLN A 1 78 ? 5.395 -6.116 3.328 1.00 95.44 78 GLN A C 1
ATOM 611 O O . GLN A 1 78 ? 6.562 -6.312 2.981 1.00 95.44 78 GLN A O 1
ATOM 616 N N . ALA A 1 79 ? 4.879 -4.887 3.423 1.00 95.31 79 ALA A N 1
ATOM 617 C CA . ALA A 1 79 ? 5.635 -3.674 3.117 1.00 95.31 79 ALA A CA 1
ATOM 618 C C . ALA A 1 79 ? 6.896 -3.539 3.987 1.00 95.31 79 ALA A C 1
ATOM 620 O O . ALA A 1 79 ? 7.984 -3.319 3.457 1.00 95.31 79 ALA A O 1
ATOM 621 N N . ILE A 1 80 ? 6.789 -3.764 5.302 1.00 95.94 80 ILE A N 1
ATOM 622 C CA . ILE A 1 80 ? 7.929 -3.743 6.238 1.00 95.94 80 ILE A CA 1
ATOM 623 C C . ILE A 1 80 ? 8.993 -4.766 5.830 1.00 95.94 80 ILE A C 1
ATOM 625 O O . ILE A 1 80 ? 10.179 -4.439 5.770 1.00 95.94 80 ILE A O 1
ATOM 629 N N . THR A 1 81 ? 8.589 -6.003 5.526 1.00 95.25 81 THR A N 1
ATOM 630 C CA . THR A 1 81 ? 9.523 -7.042 5.071 1.00 95.25 81 THR A CA 1
ATOM 631 C C . THR A 1 81 ? 10.250 -6.613 3.798 1.00 95.25 81 THR A C 1
ATOM 633 O O . THR A 1 81 ? 11.463 -6.797 3.700 1.00 95.25 81 THR A O 1
ATOM 636 N N . LYS A 1 82 ? 9.540 -6.006 2.843 1.00 93.50 82 LYS A N 1
ATOM 637 C CA . LYS A 1 82 ? 10.122 -5.535 1.581 1.00 93.50 82 LYS A CA 1
ATOM 638 C C . LYS A 1 82 ? 11.052 -4.338 1.762 1.00 93.50 82 LYS A C 1
ATOM 640 O O . LYS A 1 82 ? 12.128 -4.338 1.176 1.00 93.50 82 LYS A O 1
ATOM 645 N N . PHE A 1 83 ? 10.714 -3.377 2.618 1.00 94.19 83 PHE A N 1
ATOM 646 C CA . PHE A 1 83 ? 11.604 -2.252 2.920 1.00 94.19 83 PHE A CA 1
ATOM 647 C C . PHE A 1 83 ? 12.877 -2.685 3.645 1.00 94.19 83 PHE A C 1
ATOM 649 O O . PHE A 1 83 ? 13.958 -2.216 3.305 1.00 94.19 83 PHE A O 1
ATOM 656 N N . ARG A 1 84 ? 12.792 -3.672 4.544 1.00 92.50 84 ARG A N 1
ATOM 657 C CA . ARG A 1 84 ? 13.987 -4.288 5.144 1.00 92.50 84 ARG A CA 1
ATOM 658 C C . ARG A 1 84 ? 14.853 -5.010 4.111 1.00 92.50 84 ARG A C 1
ATOM 660 O O . ARG A 1 84 ? 16.069 -4.895 4.169 1.00 92.50 84 ARG A O 1
ATOM 667 N N . GLN A 1 85 ? 14.243 -5.713 3.153 1.00 92.00 85 GLN A N 1
ATOM 668 C CA . GLN A 1 85 ? 14.966 -6.320 2.022 1.00 92.00 85 GLN A CA 1
ATOM 669 C C . GLN A 1 85 ? 15.598 -5.275 1.093 1.00 92.00 85 GLN A C 1
ATOM 671 O O . GLN A 1 85 ? 16.596 -5.568 0.447 1.00 92.00 85 GLN A O 1
ATOM 676 N N . ALA A 1 86 ? 15.018 -4.077 1.014 1.00 90.75 86 ALA A N 1
ATOM 677 C CA . ALA A 1 86 ? 15.560 -2.943 0.273 1.00 90.75 86 ALA A CA 1
ATOM 678 C C . ALA A 1 86 ? 16.613 -2.143 1.065 1.00 90.75 86 ALA A C 1
ATOM 680 O O . ALA A 1 86 ? 17.029 -1.092 0.589 1.00 90.75 86 ALA A O 1
ATOM 681 N N . GLU A 1 87 ? 17.005 -2.609 2.259 1.00 93.00 87 GLU A N 1
ATOM 682 C CA . GLU A 1 87 ? 17.926 -1.917 3.173 1.00 93.00 87 GLU A CA 1
ATOM 683 C C . GLU A 1 87 ? 17.459 -0.496 3.557 1.00 93.00 87 GLU A C 1
ATOM 685 O O . GLU A 1 87 ? 18.265 0.373 3.882 1.00 93.00 87 GLU A O 1
ATOM 690 N N . ASP A 1 88 ? 16.139 -0.268 3.573 1.00 91.00 88 ASP A N 1
ATOM 691 C CA . ASP A 1 88 ? 15.504 0.998 3.960 1.00 91.00 88 ASP A CA 1
ATOM 692 C C . ASP A 1 88 ? 14.730 0.831 5.286 1.00 91.00 88 ASP A C 1
ATOM 694 O O . ASP A 1 88 ? 13.507 0.631 5.299 1.00 91.00 88 ASP A O 1
ATOM 698 N N . PRO A 1 89 ? 15.427 0.867 6.439 1.00 89.62 89 PRO A N 1
ATOM 699 C CA . PRO A 1 89 ? 14.787 0.735 7.744 1.00 89.62 89 PRO A CA 1
ATOM 700 C C . PRO A 1 89 ? 13.895 1.936 8.075 1.00 89.62 89 PRO A C 1
ATOM 702 O O . PRO A 1 89 ? 12.901 1.766 8.770 1.00 89.62 89 PRO A O 1
ATOM 705 N N . LEU A 1 90 ? 14.183 3.126 7.535 1.00 92.50 90 LEU A N 1
ATOM 706 C CA . LEU A 1 90 ? 13.386 4.328 7.792 1.00 92.50 90 LEU A CA 1
ATOM 707 C C . LEU A 1 90 ? 11.964 4.173 7.252 1.00 92.50 90 LEU A C 1
ATOM 709 O O . LEU A 1 90 ? 10.994 4.468 7.956 1.00 92.50 90 LEU A O 1
ATOM 713 N N . LYS A 1 91 ? 11.820 3.661 6.023 1.00 91.88 91 LYS A N 1
ATOM 714 C CA . LYS A 1 91 ? 10.496 3.327 5.483 1.00 91.88 91 LYS A CA 1
ATOM 715 C C . LYS A 1 91 ? 9.840 2.200 6.272 1.00 91.88 91 LYS A C 1
ATOM 717 O O . LYS A 1 91 ? 8.651 2.294 6.565 1.00 91.88 91 LYS A O 1
ATOM 722 N N . ALA A 1 92 ? 10.590 1.166 6.655 1.00 92.06 92 ALA A N 1
ATOM 723 C CA . ALA A 1 92 ? 10.054 0.067 7.457 1.00 92.06 92 ALA A CA 1
ATOM 724 C C . ALA A 1 92 ? 9.477 0.553 8.802 1.00 92.06 92 ALA A C 1
ATOM 726 O O . ALA A 1 92 ? 8.356 0.185 9.152 1.00 92.06 92 ALA A O 1
ATOM 727 N N . ASP A 1 93 ? 10.193 1.420 9.515 1.00 93.69 93 ASP A N 1
ATOM 728 C CA . ASP A 1 93 ? 9.770 1.971 10.806 1.00 93.69 93 ASP A CA 1
ATOM 729 C C . ASP A 1 93 ? 8.586 2.934 10.652 1.00 93.69 93 ASP A C 1
ATOM 731 O O . ASP A 1 93 ? 7.650 2.921 11.458 1.00 93.69 93 ASP A O 1
ATOM 735 N N . SER A 1 94 ? 8.566 3.722 9.570 1.00 94.38 94 SER A N 1
ATOM 736 C CA . SER A 1 94 ? 7.416 4.565 9.233 1.00 94.38 94 SER A CA 1
ATOM 737 C C . SER A 1 94 ? 6.152 3.733 9.006 1.00 94.38 94 SER A C 1
ATOM 739 O O . SER A 1 94 ? 5.087 4.108 9.497 1.00 94.38 94 SER A O 1
ATOM 741 N N . VAL A 1 95 ? 6.244 2.610 8.285 1.00 94.81 95 VAL A N 1
ATOM 742 C CA . VAL A 1 95 ? 5.099 1.704 8.102 1.00 94.81 95 VAL A CA 1
ATOM 743 C C . VAL A 1 95 ? 4.733 1.007 9.410 1.00 94.81 95 VAL A C 1
ATOM 745 O O . VAL A 1 95 ? 3.549 0.867 9.707 1.00 94.81 95 VAL A O 1
ATOM 748 N N . GLY A 1 96 ? 5.722 0.616 10.217 1.00 93.38 96 GLY A N 1
ATOM 749 C CA . GLY A 1 96 ? 5.503 0.046 11.548 1.00 93.38 96 GLY A CA 1
ATOM 750 C C . GLY A 1 96 ? 4.680 0.970 12.442 1.00 93.38 96 GLY A C 1
ATOM 751 O O . GLY A 1 96 ? 3.690 0.534 13.022 1.00 93.38 96 GLY A O 1
ATOM 752 N N . SER A 1 97 ? 5.006 2.263 12.447 1.00 94.31 97 SER A N 1
ATOM 753 C CA . SER A 1 97 ? 4.270 3.281 13.205 1.00 94.31 97 SER A CA 1
ATOM 754 C C . SER A 1 97 ? 2.810 3.411 12.750 1.00 94.31 97 SER A C 1
ATOM 756 O O . SER A 1 97 ? 1.912 3.583 13.570 1.00 94.31 97 SER A O 1
ATOM 758 N N . GLU A 1 98 ? 2.540 3.323 11.443 1.00 92.38 98 GLU A N 1
ATOM 759 C CA . GLU A 1 98 ? 1.166 3.323 10.915 1.00 92.38 98 GLU A CA 1
ATOM 760 C C . GLU A 1 98 ? 0.412 2.035 11.275 1.00 92.38 98 GLU A C 1
ATOM 762 O O . GLU A 1 98 ? -0.765 2.086 11.635 1.00 92.38 98 GLU A O 1
ATOM 767 N N . MET A 1 99 ? 1.092 0.886 11.228 1.00 94.56 99 MET A N 1
ATOM 768 C CA . MET A 1 99 ? 0.530 -0.405 11.628 1.00 94.56 99 MET A CA 1
ATOM 769 C C . MET A 1 99 ? 0.172 -0.421 13.121 1.00 94.56 99 MET A C 1
ATOM 771 O O . MET A 1 99 ? -0.897 -0.900 13.486 1.00 94.56 99 MET A O 1
ATOM 775 N N . GLU A 1 100 ? 1.028 0.123 13.986 1.00 92.62 100 GLU A N 1
ATOM 776 C CA . GLU A 1 100 ? 0.783 0.211 15.430 1.00 92.62 100 GLU A CA 1
ATOM 777 C C . GLU A 1 100 ? -0.438 1.070 15.756 1.00 92.62 100 GLU A C 1
ATOM 779 O O . GLU A 1 100 ? -1.293 0.641 16.530 1.00 92.62 100 GLU A O 1
ATOM 784 N N . LYS A 1 101 ? -0.580 2.235 15.109 1.00 91.38 101 LYS A N 1
ATOM 785 C CA . LYS A 1 101 ? -1.783 3.075 15.247 1.00 91.38 101 LYS A CA 1
ATOM 786 C C . LYS A 1 101 ? -3.053 2.313 14.868 1.00 91.38 101 LYS A C 1
ATOM 788 O O . LYS A 1 101 ? -4.067 2.456 15.542 1.00 91.38 101 LYS A O 1
ATOM 793 N N . LEU A 1 102 ? -2.989 1.505 13.808 1.00 90.88 102 LEU A N 1
ATOM 794 C CA . LEU A 1 102 ? -4.118 0.698 13.346 1.00 90.88 102 LEU A CA 1
ATOM 795 C C . LEU A 1 102 ? -4.486 -0.418 14.337 1.00 90.88 102 LEU A C 1
ATOM 797 O O . LEU A 1 102 ? -5.661 -0.705 14.554 1.00 90.88 102 LEU A O 1
ATOM 801 N N . IL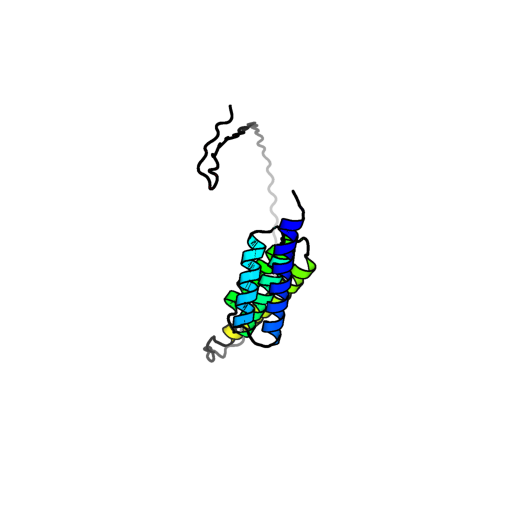E A 1 103 ? -3.487 -1.050 14.957 1.00 90.50 103 ILE A N 1
ATOM 802 C CA . ILE A 1 103 ? -3.707 -2.051 16.011 1.00 90.50 103 ILE A CA 1
ATOM 803 C C . ILE A 1 103 ? -4.355 -1.397 17.233 1.00 90.50 103 ILE A C 1
ATOM 805 O O . ILE A 1 103 ? -5.256 -1.980 17.834 1.00 90.50 103 ILE A O 1
ATOM 809 N N . GLU A 1 104 ? -3.918 -0.193 17.596 1.00 88.19 104 GLU A N 1
ATOM 810 C CA . GLU A 1 104 ? -4.490 0.537 18.725 1.00 88.19 104 GLU A CA 1
ATOM 811 C C . GLU A 1 104 ? -5.943 0.948 18.457 1.00 88.19 104 GLU A C 1
ATOM 813 O O . GLU A 1 104 ? -6.796 0.762 19.324 1.00 88.19 104 GLU A O 1
ATOM 818 N N . SER A 1 105 ? -6.267 1.418 17.245 1.00 85.38 105 SER A N 1
ATOM 819 C CA . SER A 1 105 ? -7.656 1.730 16.885 1.00 85.38 105 SER A CA 1
ATOM 820 C C . SER A 1 105 ? -8.553 0.491 16.924 1.00 85.38 105 SER A C 1
ATOM 822 O O . SER A 1 105 ? -9.652 0.558 17.464 1.00 85.38 105 SER A O 1
ATOM 824 N N . LEU A 1 106 ? -8.064 -0.657 16.438 1.00 85.62 106 LEU A N 1
ATOM 825 C CA . LEU A 1 106 ? -8.776 -1.938 16.524 1.00 85.62 106 LEU A CA 1
ATOM 826 C C . LEU A 1 106 ? -9.064 -2.346 17.974 1.00 85.62 106 LEU A C 1
ATOM 828 O O . LEU A 1 106 ? -10.186 -2.719 18.307 1.00 85.62 106 LEU A O 1
ATOM 832 N N . ARG A 1 107 ? -8.066 -2.239 18.857 1.00 84.50 107 ARG A N 1
ATOM 833 C CA . ARG A 1 107 ? -8.234 -2.550 20.285 1.00 84.50 107 ARG A CA 1
ATOM 834 C C . ARG A 1 107 ? -9.211 -1.605 20.973 1.00 84.50 107 ARG A C 1
ATOM 836 O O . ARG A 1 107 ? -9.951 -2.044 21.849 1.00 84.50 107 ARG A O 1
ATOM 843 N N . ALA A 1 108 ? -9.217 -0.328 20.598 1.00 80.00 108 ALA A N 1
ATOM 844 C CA . ALA A 1 108 ? -10.163 0.646 21.130 1.00 80.00 108 ALA A CA 1
ATOM 845 C C . ALA A 1 108 ? -11.611 0.318 20.718 1.00 80.00 108 ALA A C 1
ATOM 847 O O . ALA A 1 108 ? -12.519 0.437 21.541 1.00 80.00 108 ALA A O 1
ATOM 848 N N . GLU A 1 109 ? -11.823 -0.147 19.483 1.00 72.56 109 GLU A N 1
ATOM 849 C CA . GLU A 1 109 ? -13.132 -0.606 19.001 1.00 72.56 109 GLU A CA 1
ATOM 850 C C . GLU A 1 109 ? -13.590 -1.899 19.700 1.00 72.56 109 GLU A C 1
ATOM 852 O O . GLU A 1 109 ? -14.744 -1.997 20.125 1.00 72.56 109 GLU A O 1
ATOM 857 N N . GLU A 1 110 ? -12.690 -2.865 19.906 1.00 67.69 110 GLU A N 1
ATOM 858 C CA . GLU A 1 110 ? -12.989 -4.106 20.639 1.00 67.69 110 GLU A CA 1
ATOM 859 C C . GLU A 1 110 ? -13.242 -3.859 22.137 1.00 67.69 110 GLU A C 1
ATOM 861 O O . GLU A 1 110 ? -14.157 -4.441 22.724 1.00 67.69 110 GLU A O 1
ATOM 866 N N . GLY A 1 111 ? -12.479 -2.956 22.760 1.00 62.22 111 GLY A N 1
ATOM 867 C CA . GLY A 1 111 ? -12.616 -2.589 24.171 1.00 62.22 111 GLY A CA 1
ATOM 868 C C . GLY A 1 111 ? -13.932 -1.878 24.502 1.00 62.22 111 GLY A C 1
ATOM 869 O O . GLY A 1 111 ? -14.405 -1.969 25.635 1.00 62.22 111 GLY A O 1
ATOM 870 N N . TYR A 1 112 ? -14.563 -1.228 23.520 1.00 53.34 112 TYR A N 1
ATOM 871 C CA . TYR A 1 112 ? -15.883 -0.607 23.675 1.00 53.34 112 TYR A CA 1
ATOM 872 C C . TYR A 1 112 ? -17.043 -1.613 23.547 1.00 53.34 112 TYR A C 1
ATOM 874 O O . TYR A 1 112 ? -18.172 -1.295 23.917 1.00 53.34 112 TYR A O 1
ATOM 882 N N . ASN A 1 113 ? -16.782 -2.833 23.057 1.00 50.78 113 ASN A N 1
ATOM 883 C CA . ASN A 1 113 ? -17.801 -3.859 22.805 1.00 50.78 113 ASN A CA 1
ATOM 884 C C . ASN A 1 113 ? -17.825 -4.995 23.849 1.00 50.78 113 ASN A C 1
ATOM 886 O O . ASN A 1 113 ? -18.530 -5.990 23.681 1.00 50.78 113 ASN A O 1
ATOM 890 N N . SER A 1 114 ? -17.096 -4.852 24.961 1.00 43.91 114 SER A N 1
ATOM 891 C CA . SER A 1 114 ? -17.376 -5.637 26.168 1.00 43.91 114 SER A CA 1
ATOM 892 C C . SER A 1 114 ? -18.589 -5.015 26.866 1.00 43.91 114 SER A C 1
ATOM 894 O O . SER A 1 114 ? -18.502 -3.848 27.257 1.00 43.91 114 SER A O 1
ATOM 896 N N . PRO A 1 115 ? -19.710 -5.731 27.089 1.00 45.56 115 PRO A N 1
ATOM 897 C CA . PRO A 1 115 ? -20.776 -5.177 27.905 1.00 45.56 115 PRO A CA 1
ATOM 898 C C . PRO A 1 115 ? -20.200 -4.895 29.294 1.00 45.56 115 PRO A C 1
ATOM 900 O O . PRO A 1 115 ? -19.675 -5.789 29.959 1.00 45.56 115 PRO A O 1
ATOM 903 N N . VAL A 1 116 ? -20.301 -3.639 29.734 1.00 53.50 116 VAL A N 1
ATOM 904 C CA . VAL A 1 116 ? -20.281 -3.297 31.156 1.00 53.50 116 VAL A CA 1
ATOM 905 C C . VAL A 1 116 ? -21.297 -4.218 31.826 1.00 53.50 116 VAL A C 1
ATOM 907 O O . VAL A 1 116 ? -22.507 -4.091 31.669 1.00 53.50 116 VAL A O 1
ATOM 910 N N . SER A 1 117 ? -20.790 -5.236 32.502 1.00 47.97 117 SER A N 1
ATOM 911 C CA . SER A 1 117 ? -21.564 -6.161 33.318 1.00 47.97 117 SER A CA 1
ATOM 912 C C . SER A 1 117 ? -20.768 -6.457 34.571 1.00 47.97 117 SER A C 1
ATOM 914 O O . SER A 1 117 ? -20.455 -7.601 34.846 1.00 47.97 117 SER A O 1
ATOM 916 N N . THR A 1 118 ? -20.439 -5.405 35.320 1.00 49.53 118 THR A N 1
ATOM 917 C CA . THR A 1 118 ? -20.221 -5.474 36.771 1.00 49.53 118 THR A CA 1
ATOM 918 C C . THR A 1 118 ? -20.439 -4.090 37.391 1.00 49.53 118 THR A C 1
ATOM 920 O O . THR A 1 118 ? -19.559 -3.538 38.046 1.00 49.53 118 THR A O 1
ATOM 923 N N . GLU A 1 119 ? -21.633 -3.518 37.222 1.00 45.19 119 GLU A N 1
ATOM 924 C CA . GLU A 1 119 ? -22.242 -2.837 38.366 1.00 45.19 119 GLU A CA 1
ATOM 925 C C . GLU A 1 119 ? -22.819 -3.936 39.261 1.00 45.19 119 GLU A C 1
ATOM 927 O O . GLU A 1 119 ? -23.786 -4.597 38.892 1.00 45.19 119 GLU A O 1
ATOM 932 N N . GLY A 1 120 ? -22.190 -4.177 40.413 1.00 47.47 120 GLY A N 1
ATOM 933 C CA . GLY A 1 120 ? -22.753 -5.087 41.409 1.00 47.47 120 GLY A CA 1
ATOM 934 C C . GLY A 1 120 ? -21.757 -5.884 42.242 1.00 47.47 120 GLY A C 1
ATOM 935 O O . GLY A 1 120 ? -21.913 -7.090 42.340 1.00 47.47 120 GLY A O 1
ATOM 936 N N . SER A 1 121 ? -20.778 -5.241 42.885 1.00 44.75 121 SER A N 1
ATOM 937 C CA . SER A 1 121 ? -20.516 -5.555 44.300 1.00 44.75 121 SER A CA 1
ATOM 938 C C . SER A 1 121 ? -19.708 -4.443 44.962 1.00 44.75 121 SER A C 1
ATOM 940 O O . SER A 1 121 ? -18.485 -4.464 45.066 1.00 44.75 121 SER A O 1
ATOM 942 N N . MET A 1 122 ? -20.449 -3.439 45.411 1.00 43.81 122 MET A N 1
ATOM 943 C CA . MET A 1 122 ? -20.041 -2.526 46.466 1.00 43.81 122 MET A CA 1
ATOM 944 C C . MET A 1 122 ? -19.742 -3.282 47.777 1.00 43.81 122 MET A C 1
ATOM 946 O O . MET A 1 122 ? -20.375 -4.289 48.072 1.00 43.81 122 MET A O 1
ATOM 950 N N . HIS A 1 123 ? -18.879 -2.680 48.602 1.00 40.66 123 HIS A N 1
ATOM 951 C CA . HIS A 1 123 ? -18.811 -2.829 50.064 1.00 40.66 123 HIS A CA 1
ATOM 952 C C . HIS A 1 123 ? -18.334 -4.176 50.650 1.00 40.66 123 HIS A C 1
ATOM 954 O O . HIS A 1 123 ? -19.121 -5.070 50.928 1.00 40.66 123 HIS A O 1
ATOM 960 N N . SER A 1 124 ? -17.073 -4.218 51.094 1.00 41.31 124 SER A N 1
ATOM 961 C CA . SER A 1 124 ? -16.825 -4.077 52.538 1.00 41.31 124 SER A CA 1
ATOM 962 C C . SER A 1 124 ? -15.376 -3.688 52.823 1.00 41.31 124 SER A C 1
ATOM 964 O O . SER A 1 124 ? -14.421 -4.326 52.388 1.00 41.31 124 SER A O 1
ATOM 966 N N . ALA A 1 125 ? -15.246 -2.591 53.556 1.00 40.41 125 ALA A N 1
ATOM 967 C CA . ALA A 1 125 ? -14.010 -2.054 54.073 1.00 40.41 125 ALA A CA 1
ATOM 968 C C . ALA A 1 125 ? -13.578 -2.786 55.356 1.00 40.41 125 ALA A C 1
ATOM 970 O O . ALA A 1 125 ? -14.409 -3.255 56.125 1.00 40.41 125 ALA A O 1
ATOM 971 N N . ARG A 1 126 ? -12.266 -2.728 55.619 1.00 42.19 126 ARG A N 1
ATOM 972 C CA . ARG A 1 126 ? -11.635 -2.596 56.946 1.00 42.19 126 ARG A CA 1
ATOM 973 C C . ARG A 1 126 ? -12.015 -3.603 58.040 1.00 42.19 126 ARG A C 1
ATOM 975 O O . ARG A 1 126 ? -13.016 -3.450 58.725 1.00 42.19 126 ARG A O 1
ATOM 982 N N . SER A 1 127 ? -11.063 -4.481 58.344 1.00 37.19 127 SER A N 1
ATOM 983 C CA . SER A 1 127 ? -10.636 -4.922 59.689 1.00 37.19 127 SER A CA 1
ATOM 984 C C . SER A 1 127 ? -9.374 -5.764 59.439 1.00 37.19 127 SER A C 1
ATOM 986 O O . SER A 1 127 ? -9.459 -6.737 58.705 1.00 37.19 127 SER A O 1
ATOM 988 N N . ARG A 1 128 ? -8.165 -5.441 59.902 1.00 38.81 128 ARG A N 1
ATOM 989 C CA . ARG A 1 128 ? -7.731 -5.492 61.303 1.00 38.81 128 ARG A CA 1
ATOM 990 C C . ARG A 1 128 ? -6.427 -4.692 61.462 1.00 38.81 128 ARG A C 1
ATOM 992 O O . ARG A 1 128 ? -5.428 -5.009 60.827 1.00 38.81 128 ARG A O 1
ATOM 999 N N . LEU A 1 129 ? -6.468 -3.672 62.314 1.00 39.72 129 LEU A N 1
ATOM 1000 C CA . LEU A 1 129 ? -5.322 -3.239 63.116 1.00 39.72 129 LEU A CA 1
ATOM 1001 C C . LEU A 1 129 ? -5.408 -3.959 64.474 1.00 39.72 129 LEU A C 1
ATOM 1003 O O . LEU A 1 129 ? -6.510 -4.337 64.878 1.00 39.72 129 LEU A O 1
ATOM 1007 N N . SER A 1 130 ? -4.266 -4.042 65.167 1.00 35.75 130 SER A N 1
ATOM 1008 C CA . SER A 1 130 ? -4.002 -4.643 66.492 1.00 35.75 130 SER A CA 1
ATOM 1009 C C . SER A 1 130 ? -3.525 -6.105 66.405 1.00 35.75 130 SER A C 1
ATOM 1011 O O . SER A 1 130 ? -4.247 -6.944 65.879 1.00 35.75 130 SER A O 1
ATOM 1013 N N . SER A 1 131 ? -2.324 -6.485 66.854 1.00 42.38 131 SER A N 1
ATOM 1014 C CA . SER A 1 131 ? -1.551 -5.990 68.005 1.00 42.38 131 SER A CA 1
ATOM 1015 C C . SER A 1 131 ? -0.030 -6.148 67.839 1.00 42.38 131 SER A C 1
ATOM 1017 O O . SER A 1 131 ? 0.445 -7.178 67.363 1.00 42.38 131 SER A O 1
ATOM 1019 N N . GLU A 1 132 ? 0.701 -5.131 68.293 1.00 41.09 132 GLU A N 1
ATOM 1020 C CA . GLU A 1 132 ? 2.124 -5.150 68.653 1.00 41.09 132 GLU A CA 1
ATOM 1021 C C . GLU A 1 132 ? 2.392 -5.932 69.956 1.00 41.09 132 GLU A C 1
ATOM 1023 O O . GLU A 1 132 ? 1.481 -6.101 70.769 1.00 41.09 132 GLU A O 1
ATOM 1028 N N . ALA A 1 133 ? 3.685 -6.246 70.144 1.00 38.97 133 ALA A N 1
ATOM 1029 C CA . ALA A 1 133 ? 4.413 -6.546 71.390 1.00 38.97 133 ALA A CA 1
ATOM 1030 C C . ALA A 1 133 ? 4.272 -7.967 71.976 1.00 38.97 133 ALA A C 1
ATOM 1032 O O . ALA A 1 133 ? 3.193 -8.546 71.952 1.00 38.97 133 ALA A O 1
ATOM 1033 N N . SER A 1 134 ? 5.289 -8.590 72.573 1.00 41.16 134 SER A N 1
ATOM 1034 C CA . SER A 1 134 ? 6.748 -8.404 72.646 1.00 41.16 134 SER A CA 1
ATOM 1035 C C . SER A 1 134 ? 7.309 -9.605 73.446 1.00 41.16 134 SER A C 1
ATOM 1037 O O . SER A 1 134 ? 6.550 -10.280 74.139 1.00 41.16 134 SER A O 1
ATOM 1039 N N . ASP A 1 135 ? 8.623 -9.814 73.340 1.00 40.28 135 ASP A N 1
ATOM 1040 C CA . ASP A 1 135 ? 9.526 -10.394 74.353 1.00 40.28 135 ASP A CA 1
ATOM 1041 C C . ASP A 1 135 ? 9.710 -11.923 74.531 1.00 40.28 135 ASP A C 1
ATOM 1043 O O . ASP A 1 135 ? 8.777 -12.721 74.594 1.00 40.28 135 ASP A O 1
ATOM 1047 N N . ASP A 1 136 ? 11.006 -12.229 74.698 1.00 40.56 136 ASP A N 1
ATOM 1048 C CA . ASP A 1 136 ? 11.637 -13.208 75.594 1.00 40.56 136 ASP A CA 1
ATOM 1049 C C . ASP A 1 136 ? 12.151 -14.581 75.093 1.00 40.56 136 ASP A C 1
ATOM 1051 O O . ASP A 1 136 ? 11.436 -15.574 74.981 1.00 40.56 136 ASP A O 1
ATOM 1055 N N . GLU A 1 137 ? 13.487 -14.587 74.949 1.00 43.91 137 GLU A N 1
ATOM 1056 C CA . GLU A 1 137 ? 14.466 -15.425 75.672 1.00 43.91 137 GLU A CA 1
ATOM 1057 C C . GLU A 1 137 ? 15.254 -16.511 74.923 1.00 43.91 137 GLU A C 1
ATOM 1059 O O . GLU A 1 137 ? 14.783 -17.230 74.042 1.00 43.91 137 GLU A O 1
ATOM 1064 N N . ALA A 1 138 ? 16.530 -16.541 75.307 1.00 44.12 138 ALA A N 1
ATOM 1065 C CA . ALA A 1 138 ? 17.674 -17.193 74.694 1.00 44.12 138 ALA A CA 1
ATOM 1066 C C . ALA A 1 138 ? 17.861 -18.661 75.112 1.00 44.12 138 ALA A C 1
ATOM 1068 O O . ALA A 1 138 ? 17.393 -19.075 76.168 1.00 44.12 138 ALA A O 1
ATOM 1069 N N . SER A 1 139 ? 18.673 -19.400 74.347 1.00 46.97 139 SER A N 1
ATOM 1070 C CA . SER A 1 139 ? 19.790 -20.184 74.904 1.00 46.97 139 SER A CA 1
ATOM 1071 C C . SER A 1 139 ? 20.641 -20.811 73.799 1.00 46.97 139 SER A C 1
ATOM 1073 O O . SER A 1 139 ? 20.115 -21.440 72.880 1.00 46.97 139 SER A O 1
ATOM 1075 N N . ASP A 1 140 ? 21.948 -20.641 73.957 1.00 46.56 140 ASP A N 1
ATOM 1076 C CA . ASP A 1 140 ? 23.044 -21.306 73.258 1.00 46.56 140 ASP A CA 1
ATOM 1077 C C . ASP A 1 140 ? 22.983 -22.842 73.381 1.00 46.56 140 ASP A C 1
ATOM 1079 O O . ASP A 1 140 ? 22.605 -23.357 74.434 1.00 46.56 140 ASP A O 1
ATOM 1083 N N . ASP A 1 141 ? 23.428 -23.566 72.347 1.00 49.94 141 ASP A N 1
ATOM 1084 C CA . ASP A 1 141 ? 24.049 -24.888 72.514 1.00 49.94 141 ASP A CA 1
ATOM 1085 C C . ASP A 1 141 ? 25.052 -25.150 71.376 1.00 49.94 141 ASP A C 1
ATOM 1087 O O . ASP A 1 141 ? 24.705 -25.164 70.191 1.00 49.94 141 ASP A O 1
ATOM 1091 N N . ASP A 1 142 ? 26.314 -25.296 71.774 1.00 47.06 142 ASP A N 1
ATOM 1092 C CA . ASP A 1 142 ? 27.471 -25.671 70.964 1.00 47.06 142 ASP A CA 1
ATOM 1093 C C . ASP A 1 142 ? 27.454 -27.180 70.667 1.00 47.06 142 ASP A C 1
ATOM 1095 O O . ASP A 1 142 ? 27.171 -27.995 71.543 1.00 47.06 142 ASP A O 1
ATOM 1099 N N . GLY A 1 143 ? 27.859 -27.585 69.461 1.00 42.94 143 GLY A N 1
ATOM 1100 C CA . GLY A 1 143 ? 27.956 -29.006 69.118 1.00 42.94 143 GLY A CA 1
ATOM 1101 C C . GLY A 1 143 ? 28.688 -29.285 67.812 1.00 42.94 143 GLY A C 1
ATOM 1102 O O . GLY A 1 143 ? 28.069 -29.553 66.787 1.00 42.94 143 GLY A O 1
ATOM 1103 N N . ASP A 1 144 ? 30.013 -29.213 67.884 1.00 43.00 144 ASP A N 1
ATOM 1104 C CA . ASP A 1 144 ? 31.002 -29.721 66.929 1.00 43.00 144 ASP A CA 1
ATOM 1105 C C . ASP A 1 144 ? 30.784 -31.209 66.578 1.00 43.00 144 ASP A C 1
ATOM 1107 O O . ASP A 1 144 ? 30.553 -32.018 67.473 1.00 43.00 144 ASP A O 1
ATOM 1111 N N . HIS A 1 145 ? 30.895 -31.562 65.291 1.00 45.25 145 HIS A N 1
ATOM 1112 C CA . HIS A 1 145 ? 31.734 -32.675 64.827 1.00 45.25 145 HIS A CA 1
ATOM 1113 C C . HIS A 1 145 ? 31.836 -32.713 63.294 1.00 45.25 145 HIS A C 1
ATOM 1115 O O . HIS A 1 145 ? 30.868 -32.925 62.562 1.00 45.25 145 HIS A O 1
ATOM 1121 N N . SER A 1 146 ? 33.072 -32.521 62.840 1.00 47.22 146 SER A N 1
ATOM 1122 C CA . SER A 1 146 ? 33.639 -32.963 61.568 1.00 47.22 146 SER A CA 1
ATOM 1123 C C . SER A 1 146 ? 33.326 -34.425 61.244 1.00 47.22 146 SER A C 1
ATOM 1125 O O . SER A 1 146 ? 33.392 -35.252 62.146 1.00 47.22 146 SER A O 1
ATOM 1127 N N . GLU A 1 147 ? 33.159 -34.756 59.962 1.00 50.72 147 GLU A N 1
ATOM 1128 C CA . GLU A 1 147 ? 33.923 -35.847 59.341 1.00 50.72 147 GLU A CA 1
ATOM 1129 C C . GLU A 1 147 ? 33.805 -35.838 57.812 1.00 50.72 147 GLU A C 1
ATOM 1131 O O . GLU A 1 147 ? 32.790 -35.475 57.214 1.00 50.72 147 GLU A O 1
ATOM 1136 N N . ASP A 1 148 ? 34.931 -36.202 57.217 1.00 47.19 148 ASP A N 1
ATOM 1137 C CA . ASP A 1 148 ? 35.268 -36.255 55.808 1.00 47.19 148 ASP A CA 1
ATOM 1138 C C . ASP A 1 148 ? 34.403 -37.238 55.007 1.00 47.19 148 ASP A C 1
ATOM 1140 O O . ASP A 1 148 ? 34.032 -38.296 55.508 1.00 47.19 148 ASP A O 1
ATOM 1144 N N . ASN A 1 149 ? 34.216 -36.973 53.707 1.00 40.59 149 ASN A N 1
ATOM 1145 C CA . ASN A 1 149 ? 34.496 -38.016 52.716 1.00 40.59 149 ASN A CA 1
ATOM 1146 C C . ASN A 1 149 ? 34.735 -37.434 51.313 1.00 40.59 149 ASN A C 1
ATOM 1148 O O . ASN A 1 149 ? 33.824 -36.943 50.643 1.00 40.59 149 ASN A O 1
ATOM 1152 N N . GLU A 1 150 ? 35.983 -37.545 50.869 1.00 46.81 150 GLU A N 1
ATOM 1153 C CA . GLU A 1 150 ? 36.398 -37.480 49.472 1.00 46.81 150 GLU A CA 1
ATOM 1154 C C . GLU A 1 150 ? 35.911 -38.720 48.702 1.00 46.81 150 GLU A C 1
ATOM 1156 O O . GLU A 1 150 ? 35.909 -39.820 49.247 1.00 46.81 150 GLU A O 1
ATOM 1161 N N . GLN A 1 151 ? 35.561 -38.547 47.421 1.00 47.38 151 GLN A N 1
ATOM 1162 C CA . GLN A 1 151 ? 35.802 -39.462 46.280 1.00 47.38 151 GLN A CA 1
ATOM 1163 C C . GLN A 1 151 ? 35.015 -38.904 45.078 1.00 47.38 151 GLN A C 1
ATOM 1165 O O . GLN A 1 151 ? 33.790 -38.875 45.077 1.00 47.38 151 GLN A O 1
ATOM 1170 N N . ASP A 1 152 ? 35.641 -38.204 44.131 1.00 43.22 152 ASP A N 1
ATOM 1171 C CA . ASP A 1 152 ? 36.487 -38.738 43.049 1.00 43.22 152 ASP A CA 1
ATOM 1172 C C . ASP A 1 152 ? 35.773 -39.820 42.232 1.00 43.22 152 ASP A C 1
ATOM 1174 O O . ASP A 1 152 ? 35.751 -40.957 42.670 1.00 43.22 152 ASP A O 1
ATOM 1178 N N . VAL A 1 153 ? 35.235 -39.480 41.047 1.00 52.22 153 VAL A N 1
ATOM 1179 C CA . VAL A 1 153 ? 35.548 -40.207 39.799 1.00 52.22 153 VAL A CA 1
ATOM 1180 C C . VAL A 1 153 ? 35.313 -39.306 38.574 1.00 52.22 153 VAL A C 1
ATOM 1182 O O . VAL A 1 153 ? 34.230 -38.777 38.331 1.00 52.22 153 VAL A O 1
ATOM 1185 N N . ARG A 1 154 ? 36.366 -39.188 37.766 1.00 42.81 154 ARG A N 1
ATOM 1186 C CA . ARG A 1 154 ? 36.424 -38.625 36.410 1.00 42.81 154 ARG A CA 1
ATOM 1187 C C . ARG A 1 154 ? 35.758 -39.543 35.370 1.00 42.81 154 ARG A C 1
ATOM 1189 O O . ARG A 1 154 ? 36.050 -40.731 35.355 1.00 42.81 154 ARG A O 1
ATOM 1196 N N . ALA A 1 155 ? 35.059 -38.975 34.386 1.00 47.62 155 ALA A N 1
ATOM 1197 C CA . ALA A 1 155 ? 34.944 -39.513 33.015 1.00 47.62 155 ALA A CA 1
ATOM 1198 C C . ALA A 1 155 ? 34.466 -38.364 32.101 1.00 47.62 155 ALA A C 1
ATOM 1200 O O . ALA A 1 155 ? 33.408 -37.803 32.348 1.00 47.62 155 ALA A O 1
ATOM 1201 N N . ARG A 1 156 ? 35.282 -37.768 31.216 1.00 40.69 156 ARG A N 1
ATOM 1202 C CA . ARG A 1 156 ? 35.776 -38.260 29.908 1.00 40.69 156 ARG A CA 1
ATOM 1203 C C . ARG A 1 156 ? 34.675 -38.838 29.019 1.00 40.69 156 ARG A C 1
ATOM 1205 O O . ARG A 1 156 ? 34.078 -39.847 29.369 1.00 40.69 156 ARG A O 1
ATOM 1212 N N . GLY A 1 157 ? 34.509 -38.244 27.839 1.00 43.38 157 GLY A N 1
ATOM 1213 C CA . GLY A 1 157 ? 33.670 -38.784 26.776 1.00 43.38 157 GLY A CA 1
ATOM 1214 C C . GLY A 1 157 ? 33.480 -37.792 25.639 1.00 43.38 157 GLY A C 1
ATOM 1215 O O . GLY A 1 157 ? 32.439 -37.153 25.556 1.00 43.38 157 GLY A O 1
ATOM 1216 N N . ASP A 1 158 ? 34.510 -37.665 24.807 1.00 41.22 158 ASP A N 1
ATOM 1217 C CA . ASP A 1 158 ? 34.468 -37.053 23.482 1.00 41.22 158 ASP A CA 1
ATOM 1218 C C . ASP A 1 158 ? 33.355 -37.659 22.610 1.00 41.22 158 ASP A C 1
ATOM 1220 O O . ASP A 1 158 ? 33.031 -38.843 22.714 1.00 41.22 158 ASP A O 1
ATOM 1224 N N . GLY A 1 159 ? 32.799 -36.844 21.716 1.00 45.06 159 GLY A N 1
ATOM 1225 C CA . GLY A 1 159 ? 31.776 -37.253 20.760 1.00 45.06 159 GLY A CA 1
ATOM 1226 C C . GLY A 1 159 ? 31.790 -36.360 19.530 1.00 45.06 159 GLY A C 1
ATOM 1227 O O . GLY A 1 159 ? 30.895 -35.543 19.336 1.00 45.06 159 GLY A O 1
ATOM 1228 N N . GLU A 1 160 ? 32.843 -36.507 18.728 1.00 43.06 160 GLU A N 1
ATOM 1229 C CA . GLU A 1 160 ? 32.908 -36.063 17.339 1.00 43.06 160 GLU A CA 1
ATOM 1230 C C . GLU A 1 160 ? 31.732 -36.635 16.531 1.00 43.06 160 GLU A C 1
ATOM 1232 O O . GLU A 1 160 ? 31.355 -37.798 16.677 1.00 43.06 160 GLU A O 1
ATOM 1237 N N . GLY A 1 161 ? 31.182 -35.823 15.632 1.00 42.91 161 GLY A N 1
ATOM 1238 C CA . GLY A 1 161 ? 30.113 -36.218 14.722 1.00 42.91 161 GLY A CA 1
ATOM 1239 C C . GLY A 1 161 ? 30.101 -35.323 13.495 1.00 42.91 161 GLY A C 1
ATOM 1240 O O . GLY A 1 161 ? 29.237 -34.466 13.347 1.00 42.91 161 GLY A O 1
ATOM 1241 N N . ALA A 1 162 ? 31.116 -35.497 12.652 1.00 42.34 162 ALA A N 1
ATOM 1242 C CA . ALA A 1 162 ? 31.172 -34.975 11.295 1.00 42.34 162 ALA A CA 1
ATOM 1243 C C . ALA A 1 162 ? 30.046 -35.551 10.409 1.00 42.34 162 ALA A C 1
ATOM 1245 O O . ALA A 1 162 ? 29.363 -36.502 10.790 1.00 42.34 162 ALA A O 1
ATOM 1246 N N . ASN A 1 163 ? 30.013 -35.054 9.164 1.00 36.22 163 ASN A N 1
ATOM 1247 C CA . ASN A 1 163 ? 29.329 -35.588 7.975 1.00 36.22 163 ASN A CA 1
ATOM 1248 C C . ASN A 1 163 ? 27.932 -34.972 7.718 1.00 36.22 163 ASN A C 1
ATOM 1250 O O . ASN A 1 163 ? 27.106 -34.890 8.611 1.00 36.22 163 ASN A O 1
ATOM 1254 N N . SER A 1 164 ? 27.556 -34.521 6.521 1.00 43.53 164 SER A N 1
ATOM 1255 C CA . SER A 1 164 ? 28.052 -34.848 5.183 1.00 43.53 164 SER A CA 1
ATOM 1256 C C . SER A 1 164 ? 27.631 -33.780 4.168 1.00 43.53 164 SER A C 1
ATOM 1258 O O . SER A 1 164 ? 26.549 -33.201 4.243 1.00 43.53 164 SER A O 1
ATOM 1260 N N . VAL A 1 165 ? 28.525 -33.569 3.208 1.00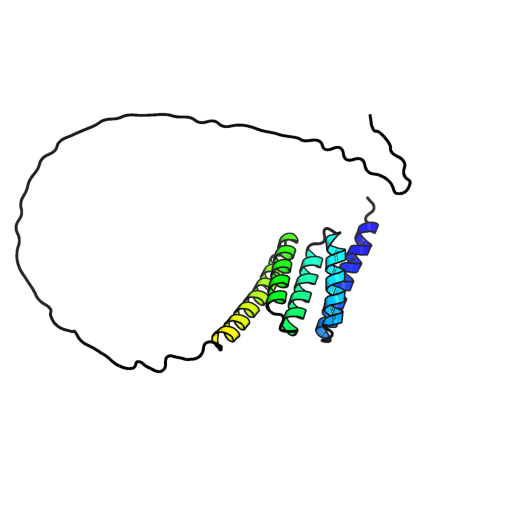 47.31 165 VAL A N 1
ATOM 1261 C CA . VAL A 1 165 ? 28.287 -32.968 1.898 1.00 47.31 165 VAL A CA 1
ATOM 1262 C C . VAL A 1 165 ? 27.351 -33.885 1.106 1.00 47.31 165 VAL A C 1
ATOM 1264 O O . VAL A 1 165 ? 27.569 -35.094 1.077 1.00 47.31 165 VAL A O 1
ATOM 1267 N N . ALA A 1 166 ? 26.352 -33.320 0.432 1.00 43.78 166 ALA A N 1
ATOM 1268 C CA . ALA A 1 166 ? 25.669 -33.985 -0.672 1.00 43.78 166 ALA A CA 1
ATOM 1269 C C . ALA A 1 166 ? 25.288 -32.938 -1.723 1.00 43.78 166 ALA A C 1
ATOM 1271 O O . ALA A 1 166 ? 24.214 -32.338 -1.691 1.00 43.78 166 ALA A O 1
ATOM 1272 N N . GLU A 1 167 ? 26.221 -32.722 -2.648 1.00 44.06 167 GLU A N 1
ATOM 1273 C CA . GLU A 1 167 ? 25.914 -32.290 -4.004 1.00 44.06 167 GLU A CA 1
ATOM 1274 C C . GLU A 1 167 ? 24.910 -33.281 -4.606 1.00 44.06 167 GLU A C 1
ATOM 1276 O O . GLU A 1 167 ? 25.083 -34.498 -4.528 1.00 44.06 167 GLU A O 1
ATOM 1281 N N . SER A 1 168 ? 23.837 -32.769 -5.199 1.00 43.81 168 SER A N 1
ATOM 1282 C CA . SER A 1 168 ? 22.992 -33.572 -6.071 1.00 43.81 168 SER A CA 1
ATOM 1283 C C . SER A 1 168 ? 22.648 -32.741 -7.290 1.00 43.81 168 SER A C 1
ATOM 1285 O O . SER A 1 168 ? 21.753 -31.896 -7.287 1.00 43.81 168 SER A O 1
ATOM 1287 N N . GLU A 1 169 ? 23.446 -32.985 -8.321 1.00 49.00 169 GLU A N 1
ATOM 1288 C CA . GLU A 1 169 ? 23.190 -32.638 -9.702 1.00 49.00 169 GLU A CA 1
ATOM 1289 C C . GLU A 1 169 ? 21.774 -33.084 -10.085 1.00 49.00 169 GLU A C 1
ATOM 1291 O O . GLU A 1 169 ? 21.436 -34.270 -10.056 1.00 49.00 169 GLU A O 1
ATOM 1296 N N . ARG A 1 170 ? 20.929 -32.134 -10.481 1.00 46.72 170 ARG A N 1
ATOM 1297 C CA . ARG A 1 170 ? 19.752 -32.435 -11.294 1.00 46.72 170 ARG A CA 1
ATOM 1298 C C . ARG A 1 170 ? 19.798 -31.598 -12.556 1.00 46.72 170 ARG A C 1
ATOM 1300 O O . ARG A 1 170 ? 19.320 -30.470 -12.613 1.00 46.72 170 ARG A O 1
ATOM 1307 N N . SER A 1 171 ? 20.389 -32.230 -13.564 1.00 51.56 171 SER A N 1
ATOM 1308 C CA . SER A 1 171 ? 20.082 -32.028 -14.973 1.00 51.56 171 SER A CA 1
ATOM 1309 C C . SER A 1 171 ? 18.563 -31.944 -15.155 1.00 51.56 171 SER A C 1
ATOM 1311 O O . SER A 1 171 ? 17.833 -32.870 -14.796 1.00 51.56 171 SER A O 1
ATOM 1313 N N . SER A 1 172 ? 18.082 -30.819 -15.678 1.00 48.56 172 SER A N 1
ATOM 1314 C CA . SER A 1 172 ? 16.737 -30.722 -16.237 1.00 48.56 172 SER A CA 1
ATOM 1315 C C . SER A 1 172 ? 16.837 -30.030 -17.589 1.00 48.56 172 SER A C 1
ATOM 1317 O O . SER A 1 172 ? 17.335 -28.917 -17.732 1.00 48.56 172 SER A O 1
ATOM 1319 N N . THR A 1 173 ? 16.454 -30.795 -18.597 1.00 51.88 173 THR A N 1
ATOM 1320 C CA . THR A 1 173 ? 16.381 -30.453 -20.009 1.00 51.88 173 THR A CA 1
ATOM 1321 C C . THR A 1 173 ? 15.347 -29.352 -20.229 1.00 51.88 173 THR A C 1
ATOM 1323 O O . THR A 1 173 ? 14.181 -29.540 -19.884 1.00 51.88 173 THR A O 1
ATOM 1326 N N . GLY A 1 174 ? 15.759 -28.224 -20.808 1.00 46.88 174 GLY A N 1
ATOM 1327 C CA . GLY A 1 174 ? 14.840 -27.203 -21.311 1.00 46.88 174 GLY A CA 1
ATOM 1328 C C . GLY A 1 174 ? 14.358 -27.551 -22.721 1.00 46.88 174 GLY A C 1
ATOM 1329 O O . GLY A 1 174 ? 15.165 -27.905 -23.579 1.00 46.88 174 GLY A O 1
ATOM 1330 N N . GLU A 1 175 ? 13.047 -27.475 -22.945 1.00 49.81 175 GLU A N 1
ATOM 1331 C CA . GLU A 1 175 ? 12.418 -27.520 -24.267 1.00 49.81 175 GLU A CA 1
ATOM 1332 C C . GLU A 1 175 ? 12.205 -26.087 -24.778 1.00 49.81 175 GLU A C 1
ATOM 1334 O O . GLU A 1 175 ? 11.603 -25.262 -24.091 1.00 49.81 175 GLU A O 1
ATOM 1339 N N . ASP A 1 176 ? 12.652 -25.794 -26.001 1.00 56.25 176 ASP A N 1
ATOM 1340 C CA . ASP A 1 176 ? 12.364 -24.520 -26.666 1.00 56.25 176 ASP A CA 1
ATOM 1341 C C . ASP A 1 176 ? 11.018 -24.591 -27.409 1.00 56.25 176 ASP A C 1
ATOM 1343 O O . ASP A 1 176 ? 10.621 -25.650 -27.904 1.00 56.25 176 ASP A O 1
ATOM 1347 N N . ALA A 1 177 ? 10.362 -23.442 -27.615 1.00 57.72 177 ALA A N 1
ATOM 1348 C CA . ALA A 1 177 ? 9.074 -23.290 -28.316 1.00 57.72 177 ALA A CA 1
ATOM 1349 C C . ALA A 1 177 ? 9.060 -23.720 -29.811 1.00 57.72 177 ALA A C 1
ATOM 1351 O O . ALA A 1 177 ? 8.088 -23.473 -30.524 1.00 57.72 177 ALA A O 1
ATOM 1352 N N . ALA A 1 178 ? 10.124 -24.372 -30.288 1.00 59.22 178 ALA A N 1
ATOM 1353 C CA . ALA A 1 178 ? 10.259 -24.963 -31.620 1.00 59.22 178 ALA A CA 1
ATOM 1354 C C . ALA A 1 178 ? 10.562 -26.483 -31.603 1.00 59.22 178 ALA A C 1
ATOM 1356 O O . ALA A 1 178 ? 10.799 -27.065 -32.662 1.00 59.22 178 ALA A O 1
ATOM 1357 N N . GLY A 1 179 ? 10.558 -27.143 -30.435 1.00 52.09 179 GLY A N 1
ATOM 1358 C CA . GLY A 1 179 ? 10.562 -28.610 -30.325 1.00 52.09 179 GLY A CA 1
ATOM 1359 C C . GLY A 1 179 ? 11.855 -29.332 -30.733 1.00 52.09 179 GLY A C 1
ATOM 1360 O O . GLY A 1 179 ? 11.793 -30.491 -31.144 1.00 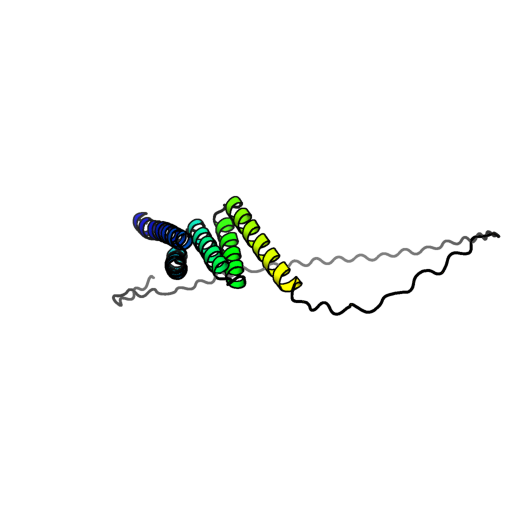52.09 179 GLY A O 1
ATOM 1361 N N . ARG A 1 180 ? 13.034 -28.700 -30.646 1.00 58.50 180 ARG A N 1
ATOM 1362 C CA . ARG A 1 180 ? 14.323 -29.391 -30.862 1.00 58.50 180 ARG A CA 1
ATOM 1363 C C . ARG A 1 180 ? 15.039 -29.678 -29.548 1.00 58.50 180 ARG A C 1
ATOM 1365 O O . ARG A 1 180 ? 15.415 -28.761 -28.833 1.00 58.50 180 ARG A O 1
ATOM 1372 N N . VAL A 1 181 ? 15.279 -30.962 -29.296 1.00 57.62 181 VAL A N 1
ATOM 1373 C CA . VAL A 1 181 ? 16.080 -31.468 -28.175 1.00 57.62 181 VAL A CA 1
ATOM 1374 C C . VAL A 1 181 ? 17.556 -31.487 -28.578 1.00 57.62 181 VAL A C 1
ATOM 1376 O O . VAL A 1 181 ? 17.905 -32.106 -29.585 1.00 57.62 181 VAL A O 1
ATOM 1379 N N . TYR A 1 182 ? 18.427 -30.867 -27.783 1.00 54.03 182 TYR A N 1
ATOM 1380 C CA . TYR A 1 182 ? 19.882 -31.032 -27.884 1.00 54.03 182 TYR A CA 1
ATOM 1381 C C . TYR A 1 182 ? 20.402 -31.809 -26.665 1.00 54.03 182 TYR A C 1
ATOM 1383 O O . TYR A 1 182 ? 20.002 -31.532 -25.536 1.00 54.03 182 TYR A O 1
ATOM 1391 N N . ARG A 1 183 ? 21.291 -32.787 -26.889 1.00 51.72 183 ARG A N 1
ATOM 1392 C CA . ARG A 1 183 ? 22.094 -33.437 -25.837 1.00 51.72 183 ARG A CA 1
ATOM 1393 C C . ARG A 1 183 ? 23.454 -32.751 -25.772 1.00 51.72 183 ARG A C 1
ATOM 1395 O O . ARG A 1 183 ? 24.118 -32.658 -26.800 1.00 51.72 183 ARG A O 1
ATOM 1402 N N . SER A 1 184 ? 23.866 -32.318 -24.588 1.00 49.84 184 SER A N 1
ATOM 1403 C CA . SER A 1 184 ? 25.270 -32.037 -24.285 1.00 49.84 184 SER A CA 1
ATOM 1404 C C . SER A 1 184 ? 25.941 -33.337 -23.829 1.00 49.84 184 SER A C 1
ATOM 1406 O O . SER A 1 184 ? 25.450 -33.957 -22.884 1.00 49.84 184 SER A O 1
ATOM 1408 N N . GLU A 1 185 ? 26.995 -33.762 -24.531 1.00 55.28 185 GLU A N 1
ATOM 1409 C CA . GLU A 1 185 ? 28.007 -34.693 -23.998 1.00 55.28 185 GLU A CA 1
ATOM 1410 C C . GLU A 1 185 ? 28.885 -33.995 -22.953 1.00 55.28 185 GLU A C 1
ATOM 1412 O O . GLU A 1 185 ? 29.071 -32.760 -23.079 1.00 55.28 185 GLU A O 1
#

Foldseek 3Di:
DDPVVQVVLVVLLVVLLVQLLVCVVVVVLVSSLVSLVVSCVSCVVHPDLQSVLSSLQSNLSSCVVVVVLVSSLVSLVSSLVSCVVVVNNVSNVVSVVVSVVSVVVVVVVVVVPDPPDPPDDDDDDDDDDDDDDDDDDDDDDDDDDDDDDDDDDDDDDDDDDDDDDDDDDDDDFDADPVGDGDDDD

pLDDT: mean 71.01, std 22.08, range [35.75, 96.06]